Protein AF-E3MDS2-F1 (afdb_monomer_lite)

Radius of gyration: 46.21 Å; chains: 1; bounding box: 114×86×95 Å

Sequence (190 aa):
MSEVGKKVSEEELEKQYADYRAQFEQWKESNKGSVGTDAYNQYVHQFEQWEREVEARKAQQMKHRKVIDKEAEAAAVYAQSQQAYMSHHLKAMEQQEMQQRAAAAAAVAAVQQQQMMQNMMMRQTAEQAAPQTERDLFIRFMMGGYDGPPIWGNSKPTYDQRDPLFAKWGERAAPAYHKADTEQQIIIAK

Organism: Caenorhabditis remanei (NCBI:txid31234)

Foldseek 3Di:
DDPPPPPCDPVNLVVVVVVVVVVVVVVCVVCVVVPPPPVVVVVVVVVVVVVVVSVVVVVVVVVVVVVVVVVVVVVVVVVVVVVVVVVVVVVVVVVVVVVVVVVVVVVVVVVVVVVVVVVVVVVVVVVVVDDPDVVNVVVCVVPVDDPDDDPDDDPPQPDDPPDPQCVVPNPPGDDRDDDDDDDPDDDDDD

Secondary structure (DSSP, 8-state):
---------HHHHHHHHHHHHHHHHHHHHHTGGGTTSHHHHHHHHHHHHHHHHHHHHHHHHHHHHHHHHHHHHHHHHHHHHHHHHHHHHHHHHHHHHHHHHHHHHHHHHHHHHHHHHHHHHHHHHHHTTS---HHHHHHHHHTTT--PPPSSS-------TT-HHHHHHGGGT-----------------

pLDDT: mean 71.63, std 17.43, range [37.5, 96.81]

Structure (mmCIF, N/CA/C/O backbone):
data_AF-E3MDS2-F1
#
_entry.id   AF-E3MDS2-F1
#
loop_
_atom_site.group_PDB
_atom_site.id
_atom_site.type_symbol
_atom_site.label_atom_id
_atom_site.label_alt_id
_atom_site.label_comp_id
_atom_site.label_asym_id
_atom_site.label_entity_id
_atom_site.label_seq_id
_atom_site.pdbx_PDB_ins_code
_atom_site.Cartn_x
_atom_site.Cartn_y
_atom_site.Cartn_z
_atom_site.occupancy
_atom_site.B_iso_or_equiv
_atom_site.auth_seq_id
_atom_site.auth_comp_id
_atom_site.auth_asym_id
_atom_site.auth_atom_id
_atom_site.pdbx_PDB_model_num
ATOM 1 N N . MET A 1 1 ? -8.773 26.677 0.411 1.00 39.78 1 MET A N 1
ATOM 2 C CA . MET A 1 1 ? -8.316 26.154 1.718 1.00 39.78 1 MET A CA 1
ATOM 3 C C . MET A 1 1 ? -9.531 25.641 2.476 1.00 39.78 1 MET A C 1
ATOM 5 O O . MET A 1 1 ? -10.608 26.118 2.167 1.00 39.78 1 MET A O 1
ATOM 9 N N . SER A 1 2 ? -9.313 24.723 3.425 1.00 40.31 2 SER A N 1
ATOM 10 C CA . SER A 1 2 ? -10.251 24.186 4.432 1.00 40.31 2 SER A CA 1
ATOM 11 C C . SER A 1 2 ? -11.196 23.039 4.042 1.00 40.31 2 SER A C 1
ATOM 13 O O . SER A 1 2 ? -12.405 23.199 4.074 1.00 40.31 2 SER A O 1
ATOM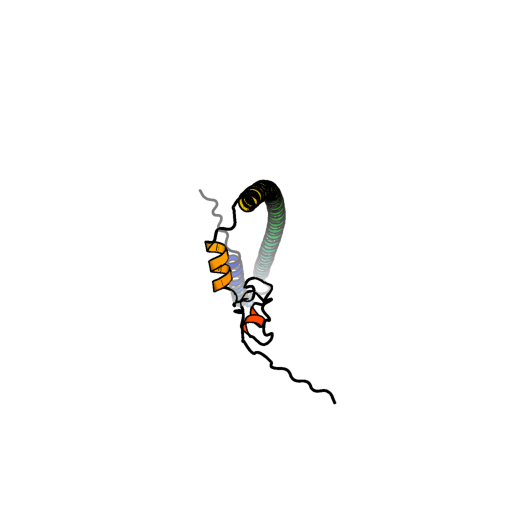 15 N N . GLU A 1 3 ? -10.624 21.845 3.863 1.00 38.09 3 GLU A N 1
ATOM 16 C CA . GLU A 1 3 ? -11.206 20.599 4.398 1.00 38.09 3 GLU A CA 1
ATOM 17 C C . GLU A 1 3 ? -10.108 19.788 5.102 1.00 38.09 3 GLU A C 1
ATOM 19 O O . GLU A 1 3 ? -9.802 18.644 4.785 1.00 38.09 3 GLU A O 1
ATOM 24 N N . VAL A 1 4 ? -9.480 20.412 6.103 1.00 43.44 4 VAL A N 1
ATOM 25 C CA . VAL A 1 4 ? -8.819 19.663 7.178 1.00 43.44 4 VAL A CA 1
ATOM 26 C C . VAL A 1 4 ? -9.917 19.326 8.181 1.00 43.44 4 VAL A C 1
ATOM 28 O O . VAL A 1 4 ? -10.002 19.891 9.269 1.00 43.44 4 VAL A O 1
ATOM 31 N N . GLY A 1 5 ? -10.824 18.435 7.777 1.00 40.62 5 GLY A N 1
ATOM 32 C CA . GLY A 1 5 ? -11.614 17.690 8.741 1.00 40.62 5 GLY A CA 1
ATOM 33 C C . GLY A 1 5 ? -10.602 16.944 9.594 1.00 40.62 5 GLY A C 1
ATOM 34 O O . GLY A 1 5 ? -9.911 16.067 9.077 1.00 40.62 5 GLY A O 1
ATOM 35 N N . LYS A 1 6 ? -10.433 17.372 10.851 1.00 45.97 6 LYS A N 1
ATOM 36 C CA . LYS A 1 6 ? -9.626 16.688 11.863 1.00 45.97 6 LYS A CA 1
ATOM 37 C C . LYS A 1 6 ? -9.932 15.195 11.767 1.00 45.97 6 LYS A C 1
ATOM 39 O O . LYS A 1 6 ? -10.957 14.737 12.268 1.00 45.97 6 LYS A O 1
ATOM 44 N N . LYS A 1 7 ? -9.053 14.437 11.110 1.00 51.41 7 LYS A N 1
ATOM 45 C CA . LYS A 1 7 ? -8.959 12.999 11.307 1.00 51.41 7 LYS A CA 1
ATOM 46 C C . LYS A 1 7 ? -8.444 12.870 12.730 1.00 51.41 7 LYS A C 1
ATOM 48 O O . LYS A 1 7 ? -7.238 12.861 12.932 1.00 51.41 7 LYS A O 1
ATOM 53 N N . VAL A 1 8 ? -9.363 12.905 13.699 1.00 50.69 8 VAL A N 1
ATOM 54 C CA . VAL A 1 8 ? -9.107 12.378 15.039 1.00 50.69 8 VAL A CA 1
ATOM 55 C C . VAL A 1 8 ? -8.528 11.004 14.770 1.00 50.69 8 VAL A C 1
ATOM 57 O O . VAL A 1 8 ? -9.184 10.167 14.139 1.00 50.69 8 VAL A O 1
ATOM 60 N N . SER A 1 9 ? -7.244 10.863 15.063 1.00 55.28 9 SER A N 1
ATOM 61 C CA . SER A 1 9 ? -6.516 9.640 14.773 1.00 55.28 9 SER A CA 1
ATOM 62 C C . SER A 1 9 ? -7.219 8.485 15.490 1.00 55.28 9 SER A C 1
ATOM 64 O O . SER A 1 9 ? -7.854 8.686 16.525 1.00 55.28 9 SER A O 1
ATOM 66 N N . GLU A 1 10 ? -7.181 7.280 14.918 1.00 56.72 10 GLU A N 1
ATOM 67 C CA . GLU A 1 10 ? -7.824 6.087 15.499 1.00 56.72 10 GLU A CA 1
ATOM 68 C C . GLU A 1 10 ? -7.465 5.922 16.992 1.00 56.72 10 GLU A C 1
ATOM 70 O O . GLU A 1 10 ? -8.318 5.600 17.815 1.00 56.72 10 GLU A O 1
ATOM 75 N N . GLU A 1 11 ? -6.236 6.302 17.339 1.00 57.81 11 GLU A N 1
ATOM 76 C CA . GLU A 1 11 ? -5.667 6.324 18.686 1.00 57.81 11 GLU A CA 1
ATOM 77 C C . GLU A 1 11 ? -6.287 7.390 19.620 1.00 57.81 11 GLU A C 1
ATOM 79 O O . GLU A 1 11 ? -6.490 7.145 20.809 1.00 57.81 11 GLU A O 1
ATOM 84 N N . GLU A 1 12 ? -6.646 8.570 19.106 1.00 66.50 12 GLU A N 1
ATOM 85 C CA . GLU A 1 12 ? -7.368 9.599 19.870 1.00 66.50 12 GLU A CA 1
ATOM 86 C C . GLU A 1 12 ? -8.839 9.223 20.084 1.00 66.50 12 GLU A C 1
ATOM 88 O O . GLU A 1 12 ? -9.397 9.525 21.136 1.00 66.50 12 GLU A O 1
ATOM 93 N N . LEU A 1 13 ? -9.464 8.535 19.123 1.00 64.69 13 LEU A N 1
ATOM 94 C CA . LEU A 1 13 ? -10.833 8.020 19.253 1.00 64.69 13 LEU A CA 1
ATOM 95 C C . LEU A 1 13 ? -10.927 6.921 20.317 1.00 64.69 13 LEU A C 1
ATOM 97 O O . LEU A 1 13 ? -11.878 6.903 21.095 1.00 64.69 13 LEU A O 1
ATOM 101 N N . GLU A 1 14 ? -9.931 6.037 20.383 1.00 69.31 14 GLU A N 1
ATOM 102 C CA . GLU A 1 14 ? -9.835 5.014 21.427 1.00 69.31 14 GLU A CA 1
ATOM 103 C C . GLU A 1 14 ? -9.547 5.609 22.806 1.00 69.31 14 GLU A C 1
ATOM 105 O O . GLU A 1 14 ? -10.176 5.202 23.783 1.00 69.31 14 GLU A O 1
ATOM 110 N N . LYS A 1 15 ? -8.662 6.612 22.900 1.00 77.50 15 LYS A N 1
ATOM 111 C CA . LYS A 1 15 ? -8.448 7.347 24.156 1.00 77.50 15 LYS A CA 1
ATOM 112 C C . LYS A 1 15 ? -9.710 8.062 24.618 1.00 77.50 15 LYS A C 1
ATOM 114 O O . LYS A 1 15 ? -10.078 7.934 25.779 1.00 77.50 15 LYS A O 1
ATOM 119 N N . GLN A 1 16 ? -10.420 8.727 23.708 1.00 72.44 16 GLN A N 1
ATOM 120 C CA . GLN A 1 16 ? -11.707 9.337 24.033 1.00 72.44 16 GLN A CA 1
ATOM 121 C C . GLN A 1 16 ? -12.716 8.296 24.515 1.00 72.44 16 GLN A C 1
ATOM 123 O O . GLN A 1 16 ? -13.422 8.545 25.485 1.00 72.44 16 GLN A O 1
ATOM 128 N N . TYR A 1 17 ? -12.757 7.111 23.905 1.00 74.75 17 TYR A N 1
ATOM 129 C CA . TYR A 1 17 ? -13.631 6.034 24.362 1.00 74.75 17 TYR A CA 1
ATOM 130 C C . TYR A 1 17 ? -13.279 5.548 25.775 1.00 74.75 17 TYR A C 1
ATOM 132 O O . TYR A 1 17 ? -14.168 5.353 26.602 1.00 74.75 17 TYR A O 1
ATOM 140 N N . ALA A 1 18 ? -11.988 5.393 26.077 1.00 79.44 18 ALA A N 1
ATOM 141 C CA . ALA A 1 18 ? -11.516 5.016 27.407 1.00 79.44 18 ALA A CA 1
ATOM 142 C C . ALA A 1 18 ? -11.858 6.083 28.461 1.00 79.44 18 ALA A C 1
ATOM 144 O O . ALA A 1 18 ? -12.375 5.746 29.528 1.00 79.44 18 ALA A O 1
ATOM 145 N N . ASP A 1 19 ? -11.651 7.360 28.135 1.00 82.81 19 ASP A N 1
ATOM 146 C CA . ASP A 1 19 ? -11.958 8.485 29.019 1.00 82.81 19 ASP A CA 1
ATOM 147 C C . ASP A 1 19 ? -13.469 8.628 29.259 1.00 82.81 19 ASP A C 1
ATOM 149 O O . ASP A 1 19 ? -13.896 8.841 30.395 1.00 82.81 19 ASP A O 1
ATOM 153 N N . TYR A 1 20 ? -14.298 8.465 28.221 1.00 78.56 20 TYR A N 1
ATOM 154 C CA . TYR A 1 20 ? -15.759 8.498 28.350 1.00 78.56 20 TYR A CA 1
ATOM 155 C C . TYR A 1 20 ? -16.297 7.306 29.144 1.00 78.56 20 TYR A C 1
ATOM 157 O O . TYR A 1 20 ? -17.207 7.470 29.957 1.00 78.56 20 TYR A O 1
ATOM 165 N N . ARG A 1 21 ? -15.712 6.116 28.977 1.00 81.69 21 ARG A N 1
ATOM 166 C CA . ARG A 1 21 ? -16.089 4.933 29.760 1.00 81.69 21 ARG A CA 1
ATOM 167 C C . ARG A 1 21 ? -15.709 5.087 31.236 1.00 81.69 21 ARG A C 1
ATOM 169 O O . ARG A 1 21 ? -16.509 4.746 32.103 1.00 81.69 21 ARG A O 1
ATOM 176 N N . ALA A 1 22 ? -14.538 5.651 31.535 1.00 84.44 22 ALA A N 1
ATOM 177 C CA . ALA A 1 22 ? -14.127 5.951 32.907 1.00 84.44 22 ALA A CA 1
ATOM 178 C C . ALA A 1 22 ? -15.051 6.988 33.573 1.00 84.44 22 ALA A C 1
ATOM 180 O O . ALA A 1 22 ? -15.466 6.807 34.719 1.00 84.44 22 ALA A O 1
ATOM 181 N N . GLN A 1 23 ? -15.437 8.034 32.834 1.00 78.38 23 GLN A N 1
ATOM 182 C CA . GLN A 1 23 ? -16.414 9.027 33.295 1.00 78.38 23 GLN A CA 1
ATOM 183 C C . GLN A 1 23 ? -17.795 8.407 33.547 1.00 78.38 23 GLN A C 1
ATOM 185 O O . GLN A 1 23 ? -18.450 8.746 34.532 1.00 78.38 23 GLN A O 1
ATOM 190 N N . PHE A 1 24 ? -18.227 7.467 32.702 1.00 80.88 24 PHE A N 1
ATOM 191 C CA . PHE A 1 24 ? -19.499 6.768 32.877 1.00 80.88 24 PHE A CA 1
ATOM 192 C C . PHE A 1 24 ? -19.504 5.855 34.111 1.00 80.88 24 PHE A C 1
ATOM 194 O O . PHE A 1 24 ? -20.475 5.851 34.865 1.00 80.88 24 PHE A O 1
ATOM 201 N N . GLU A 1 25 ? -18.413 5.134 34.380 1.00 82.56 25 GLU A N 1
ATOM 202 C CA . GLU A 1 25 ? -18.261 4.356 35.620 1.00 82.56 25 GLU A CA 1
ATOM 203 C C . GLU A 1 25 ? -18.325 5.251 36.866 1.00 82.56 25 GLU A C 1
ATOM 205 O O . GLU A 1 25 ? -19.050 4.953 37.817 1.00 82.56 25 GLU A O 1
ATOM 210 N N . GLN A 1 26 ? -17.644 6.399 36.840 1.00 82.56 26 GLN A N 1
ATOM 211 C CA . GLN A 1 26 ? -17.677 7.359 37.944 1.00 82.56 26 GLN A CA 1
ATOM 212 C C . GLN A 1 26 ? -19.074 7.975 38.138 1.00 82.56 26 GLN A C 1
ATOM 214 O O . GLN A 1 26 ? -19.524 8.170 39.273 1.00 82.56 26 GLN A O 1
ATOM 219 N N . TRP A 1 27 ? -19.796 8.234 37.044 1.00 85.38 27 TRP A N 1
ATOM 220 C CA . TRP A 1 27 ? -21.185 8.685 37.079 1.00 85.38 27 TRP A CA 1
ATOM 221 C C . TRP A 1 27 ? -22.120 7.607 37.639 1.00 85.38 27 TRP A C 1
ATOM 223 O O . TRP A 1 27 ? -22.959 7.928 38.480 1.00 85.38 27 TRP A O 1
ATOM 233 N N . LYS A 1 28 ? -21.957 6.333 37.259 1.00 81.50 28 LYS A N 1
ATOM 234 C CA . LYS A 1 28 ? -22.741 5.220 37.819 1.00 81.50 28 LYS A CA 1
ATOM 235 C C . LYS A 1 28 ? -22.527 5.066 39.319 1.00 81.50 28 LYS A C 1
ATOM 237 O O . LYS A 1 28 ? -23.505 4.885 40.035 1.00 81.50 28 LYS A O 1
ATOM 242 N N . GLU A 1 29 ? -21.286 5.152 39.794 1.00 82.50 29 GLU A N 1
ATOM 243 C CA . GLU A 1 29 ? -20.984 5.041 41.227 1.00 82.50 29 GLU A CA 1
ATOM 244 C C . GLU A 1 29 ? -21.561 6.235 42.008 1.00 82.50 29 GLU A C 1
ATOM 246 O O . GLU A 1 29 ? -22.118 6.059 43.090 1.00 82.50 29 GLU A O 1
ATOM 251 N N . SER A 1 30 ? -21.541 7.435 41.418 1.00 84.00 30 SER A N 1
ATOM 252 C CA . SER A 1 30 ? -22.158 8.635 42.006 1.00 84.00 30 SER A CA 1
ATOM 253 C C . SER A 1 30 ? -23.693 8.594 41.992 1.00 84.00 30 SER A C 1
ATOM 255 O O . SER A 1 30 ? -24.337 9.177 42.859 1.00 84.00 30 SER A O 1
ATOM 257 N N . ASN A 1 31 ? -24.290 7.882 41.031 1.00 79.44 31 ASN A N 1
ATOM 258 C CA . ASN A 1 31 ? -25.741 7.740 40.861 1.00 79.44 31 ASN A CA 1
ATOM 259 C C . ASN A 1 31 ? -26.262 6.359 41.281 1.00 79.44 31 ASN A C 1
ATOM 261 O O . ASN A 1 31 ? -27.383 5.981 40.942 1.00 79.44 31 ASN A O 1
ATOM 265 N N . LYS A 1 32 ? -25.476 5.609 42.058 1.00 79.69 32 LYS A N 1
ATOM 266 C CA . LYS A 1 32 ? -25.789 4.237 42.479 1.00 79.69 32 LYS A CA 1
ATOM 267 C C . LYS A 1 32 ? -27.070 4.145 43.314 1.00 79.69 32 LYS A C 1
ATOM 269 O O . LYS A 1 32 ? -27.753 3.128 43.282 1.00 79.69 32 LYS A O 1
ATOM 274 N N . GLY A 1 33 ? -27.423 5.226 44.016 1.00 76.75 33 GLY A N 1
ATOM 275 C CA . GLY A 1 33 ? -28.686 5.364 44.751 1.00 76.75 33 GLY A CA 1
ATOM 276 C C . GLY A 1 33 ? -29.910 5.686 43.881 1.00 76.75 33 GLY A C 1
ATOM 277 O O . GLY A 1 33 ? -31.032 5.557 44.355 1.00 76.75 33 GLY A O 1
ATOM 278 N N . SER A 1 34 ? -29.704 6.074 42.619 1.00 73.12 34 SER A N 1
ATOM 279 C CA . SER A 1 34 ? -30.759 6.379 41.637 1.00 73.12 34 SER A CA 1
ATOM 280 C C . SER A 1 34 ? -30.988 5.233 40.643 1.00 73.12 34 SER A C 1
ATOM 282 O O . SER A 1 34 ? -31.804 5.361 39.725 1.00 73.12 34 SER A O 1
ATOM 284 N N . VAL A 1 35 ? -30.279 4.113 40.816 1.00 74.69 35 VAL A N 1
ATOM 285 C CA . VAL A 1 35 ? -30.440 2.894 40.015 1.00 74.69 35 VAL A CA 1
ATOM 286 C C . VAL A 1 35 ? -31.893 2.426 40.098 1.00 74.69 35 VAL A C 1
ATOM 288 O O . VAL A 1 35 ? -32.430 2.221 41.184 1.00 74.69 35 VAL A O 1
ATOM 291 N N . GLY A 1 36 ? -32.532 2.271 38.937 1.00 71.94 36 GLY A N 1
ATOM 292 C CA . GLY A 1 36 ? -33.941 1.882 38.828 1.00 71.94 36 GLY A CA 1
ATOM 293 C C . GLY A 1 36 ? -34.917 3.041 38.615 1.00 71.94 36 GLY A C 1
ATOM 294 O O . GLY A 1 36 ? -36.087 2.786 38.348 1.00 71.94 36 GLY A O 1
ATOM 295 N N . THR A 1 37 ? -34.464 4.298 38.665 1.00 82.81 37 THR A N 1
ATOM 296 C CA . THR A 1 37 ? -35.272 5.432 38.185 1.00 82.81 37 THR A CA 1
ATOM 297 C C . THR A 1 37 ? -35.255 5.518 36.657 1.00 82.81 37 THR A C 1
ATOM 299 O O . THR A 1 37 ? -34.245 5.218 36.017 1.00 82.81 37 THR A O 1
ATOM 302 N N . ASP A 1 38 ? -36.356 5.975 36.055 1.00 81.31 38 ASP A N 1
ATOM 303 C CA . ASP A 1 38 ? -36.470 6.094 34.593 1.00 81.31 38 ASP A CA 1
ATOM 304 C C . ASP A 1 38 ? -35.391 6.996 33.978 1.00 81.31 38 ASP A C 1
ATOM 306 O O . ASP A 1 38 ? -34.864 6.690 32.911 1.00 81.31 38 ASP A O 1
ATOM 310 N N . ALA A 1 39 ? -35.001 8.071 34.670 1.00 81.25 39 ALA A N 1
ATOM 311 C CA . ALA A 1 39 ? -33.941 8.971 34.216 1.00 81.25 39 ALA A CA 1
ATOM 312 C C . ALA A 1 39 ? -32.566 8.279 34.161 1.00 81.25 39 ALA A C 1
ATOM 314 O O . ALA A 1 39 ? -31.807 8.482 33.212 1.00 81.25 39 ALA A O 1
ATOM 315 N N . TYR A 1 40 ? -32.260 7.425 35.145 1.00 82.38 40 TYR A N 1
ATOM 316 C CA . TYR A 1 40 ? -31.036 6.623 35.151 1.00 82.38 40 TYR A CA 1
ATOM 317 C C . TYR A 1 40 ? -31.042 5.613 34.000 1.00 82.38 40 TYR A C 1
ATOM 319 O O . TYR A 1 40 ? -30.088 5.551 33.225 1.00 82.38 40 TYR A O 1
ATOM 327 N N . ASN A 1 41 ? -32.146 4.880 33.839 1.00 85.69 41 ASN A N 1
ATOM 328 C CA . ASN A 1 41 ? -32.286 3.873 32.789 1.00 85.69 41 ASN A CA 1
ATOM 329 C C . ASN A 1 41 ? -32.168 4.490 31.389 1.00 85.69 41 ASN A C 1
ATOM 331 O O . ASN A 1 41 ? -31.495 3.920 30.537 1.00 85.69 41 ASN A O 1
ATOM 335 N N . GLN A 1 42 ? -32.752 5.671 31.154 1.00 87.06 42 GLN A N 1
ATOM 336 C CA . GLN A 1 42 ? -32.628 6.382 29.877 1.00 87.06 42 GLN A CA 1
ATOM 337 C C . GLN A 1 42 ? -31.183 6.778 29.562 1.00 87.06 42 GLN A C 1
ATOM 339 O O . GLN A 1 42 ? -30.744 6.602 28.427 1.00 87.06 42 GLN A O 1
ATOM 344 N N . TYR A 1 43 ? -30.433 7.282 30.544 1.00 82.62 43 TYR A N 1
ATOM 345 C CA . TYR A 1 43 ? -29.048 7.707 30.326 1.00 82.62 43 TYR A CA 1
ATOM 346 C C . TYR A 1 43 ? -28.116 6.517 30.061 1.00 82.62 43 TYR A C 1
ATOM 348 O O . TYR A 1 43 ? -27.274 6.573 29.166 1.00 82.62 43 TYR A O 1
ATOM 356 N N . VAL A 1 44 ? -28.322 5.401 30.771 1.00 85.75 44 VAL A N 1
ATOM 357 C CA . VAL A 1 44 ? -27.632 4.131 30.489 1.00 85.75 44 VAL A CA 1
ATOM 358 C C . VAL A 1 44 ? -27.951 3.655 29.071 1.00 85.75 44 VAL A C 1
ATOM 360 O O . VAL A 1 44 ? -27.039 3.333 28.315 1.00 85.75 44 VAL A O 1
ATOM 363 N N . HIS A 1 45 ? -29.222 3.695 28.667 1.00 86.81 45 HIS A N 1
ATOM 364 C CA . HIS A 1 45 ? -29.633 3.275 27.328 1.00 86.81 45 HIS A CA 1
ATOM 365 C C . HIS A 1 45 ? -29.019 4.136 26.215 1.00 86.81 45 HIS A C 1
ATOM 367 O O . HIS A 1 45 ? -28.635 3.609 25.170 1.00 86.81 45 HIS A O 1
ATOM 373 N N . GLN A 1 46 ? -28.923 5.452 26.427 1.00 83.25 46 GLN A N 1
ATOM 374 C CA . GLN A 1 46 ? -28.262 6.375 25.500 1.00 83.25 46 GLN A CA 1
ATOM 375 C C . GLN A 1 46 ? -26.764 6.080 25.391 1.00 83.25 46 GLN A C 1
ATOM 377 O O . GLN A 1 46 ? -26.215 6.095 24.290 1.00 83.25 46 GLN A O 1
ATOM 382 N N . PHE A 1 47 ? -26.111 5.760 26.510 1.00 83.12 47 PHE A N 1
ATOM 383 C CA . PHE A 1 47 ? -24.698 5.395 26.517 1.00 83.12 47 PHE A CA 1
ATOM 384 C C . PHE A 1 47 ? -24.444 4.073 25.779 1.00 83.12 47 PHE A C 1
ATOM 386 O O . PHE A 1 47 ? -23.551 4.001 24.940 1.00 83.12 47 PHE A O 1
ATOM 393 N N . GLU A 1 48 ? -25.271 3.051 26.005 1.00 85.25 48 GLU A N 1
ATOM 394 C CA . GLU A 1 48 ? -25.185 1.773 25.283 1.00 85.25 48 GLU A CA 1
ATOM 395 C C . GLU A 1 48 ? -25.417 1.932 23.773 1.00 85.25 48 GLU A C 1
ATOM 397 O O . GLU A 1 48 ? -24.755 1.282 22.959 1.00 85.25 48 GLU A O 1
ATOM 402 N N . GLN A 1 49 ? -26.357 2.798 23.377 1.00 86.19 49 GLN A N 1
ATOM 403 C CA . GLN A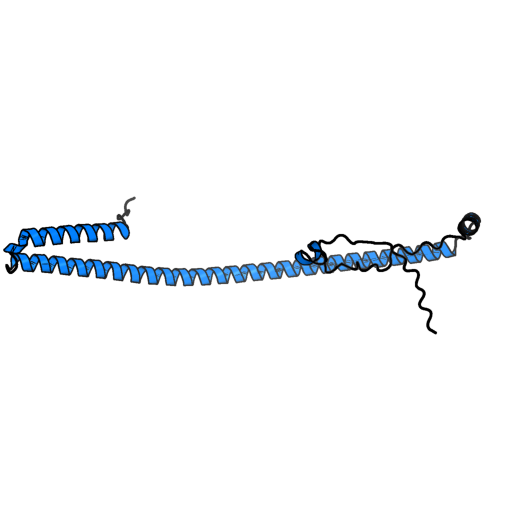 1 49 ? -26.574 3.125 21.967 1.00 86.19 49 GLN A CA 1
ATOM 404 C C . GLN A 1 49 ? -25.343 3.800 21.361 1.00 86.19 49 GLN A C 1
ATOM 406 O O . GLN A 1 49 ? -24.907 3.406 20.280 1.00 86.19 49 GLN A O 1
ATOM 411 N N . TRP A 1 50 ? -24.741 4.748 22.079 1.00 86.31 50 TRP A N 1
ATOM 412 C CA . TRP A 1 50 ? -23.512 5.403 21.652 1.00 86.31 50 TRP A CA 1
ATOM 413 C C . TRP A 1 50 ? -22.329 4.424 21.539 1.00 86.31 50 TRP A C 1
ATOM 415 O O . TRP A 1 50 ? -21.625 4.450 20.529 1.00 86.31 50 TRP A O 1
ATOM 425 N N . GLU A 1 51 ? -22.138 3.504 22.497 1.00 84.75 51 GLU A N 1
ATOM 426 C CA . GLU A 1 51 ? -21.104 2.455 22.410 1.00 84.75 51 GLU A CA 1
ATOM 427 C C . GLU A 1 51 ? -21.282 1.612 21.135 1.00 84.75 51 GLU A C 1
ATOM 429 O O . GLU A 1 51 ? -20.332 1.390 20.376 1.00 84.75 51 GLU A O 1
ATOM 434 N N . ARG A 1 52 ? -22.525 1.209 20.846 1.00 85.62 52 ARG A N 1
ATOM 435 C CA . ARG A 1 52 ? -22.860 0.422 19.655 1.00 85.62 52 ARG A CA 1
ATOM 436 C C . ARG A 1 52 ? -22.620 1.199 18.357 1.00 85.62 52 ARG A C 1
ATOM 438 O O . ARG A 1 52 ? -22.154 0.619 17.376 1.00 85.62 52 ARG A O 1
ATOM 445 N N . GLU A 1 53 ? -22.912 2.497 18.331 1.00 83.75 53 GLU A N 1
ATOM 446 C CA . GLU A 1 53 ? -22.635 3.365 17.180 1.00 83.75 53 GLU A CA 1
ATOM 447 C C . GLU A 1 53 ? -21.133 3.548 16.933 1.00 83.75 53 GLU A C 1
ATOM 449 O O . GLU A 1 53 ? -20.687 3.485 15.784 1.00 83.75 53 GLU A O 1
ATOM 454 N N . VAL A 1 54 ? -20.334 3.727 17.988 1.00 79.88 54 VAL A N 1
ATOM 455 C CA . VAL A 1 54 ? -18.872 3.833 17.874 1.00 79.88 54 VAL A CA 1
ATOM 456 C C . VAL A 1 54 ? -18.278 2.536 17.329 1.00 79.88 54 VAL A C 1
ATOM 458 O O . VAL A 1 54 ? -17.469 2.571 16.394 1.00 79.88 54 VAL A O 1
ATOM 461 N N . GLU A 1 55 ? -18.711 1.388 17.850 1.00 81.31 55 GLU A N 1
ATOM 462 C CA . GLU A 1 55 ? -18.263 0.081 17.372 1.00 81.31 55 GLU A CA 1
ATOM 463 C C . GLU A 1 55 ? -18.670 -0.156 15.909 1.00 81.31 55 GLU A C 1
ATOM 465 O O . GLU A 1 55 ? -17.841 -0.560 15.084 1.00 81.31 55 GLU A O 1
ATOM 470 N N . ALA A 1 56 ? -19.908 0.187 15.540 1.00 84.50 56 ALA A N 1
ATOM 471 C CA . ALA A 1 56 ? -20.374 0.118 14.158 1.00 84.50 56 ALA A CA 1
ATOM 472 C C . ALA A 1 56 ? -19.542 1.015 13.228 1.00 84.50 56 ALA A C 1
ATOM 474 O O . ALA A 1 56 ? -19.170 0.590 12.129 1.00 84.50 56 ALA A O 1
ATOM 475 N N . ARG A 1 57 ? -19.188 2.228 13.670 1.00 81.81 57 ARG A N 1
ATOM 476 C CA . ARG A 1 57 ? -18.357 3.162 12.900 1.00 81.81 57 ARG A CA 1
ATOM 477 C C . ARG A 1 57 ? -16.939 2.631 12.703 1.00 81.81 57 ARG A C 1
ATOM 479 O O . ARG A 1 57 ? -16.408 2.713 11.593 1.00 81.81 57 ARG A O 1
ATOM 486 N N . LYS A 1 58 ? -16.341 2.030 13.735 1.00 78.94 58 LYS A N 1
ATOM 487 C CA . LYS A 1 58 ? -15.023 1.379 13.643 1.00 78.94 58 LYS A CA 1
ATOM 488 C C . LYS A 1 58 ? -15.060 0.179 12.694 1.00 78.94 58 LYS A C 1
ATOM 490 O O . LYS A 1 58 ? -14.197 0.041 11.825 1.00 78.94 58 LYS A O 1
ATOM 495 N N . ALA A 1 59 ? -16.102 -0.647 12.783 1.00 81.69 59 ALA A N 1
ATOM 496 C CA . ALA A 1 59 ? -16.301 -1.779 11.884 1.00 81.69 59 ALA A CA 1
ATOM 497 C C . ALA A 1 59 ? -16.487 -1.338 10.420 1.00 81.69 59 ALA A C 1
ATOM 499 O O . ALA A 1 59 ? -15.936 -1.964 9.510 1.00 81.69 59 ALA A O 1
ATOM 500 N N . GLN A 1 60 ? -17.226 -0.252 10.172 1.00 77.69 60 GLN A N 1
ATOM 501 C CA . GLN A 1 60 ? -17.377 0.333 8.837 1.00 77.69 60 GLN A CA 1
ATOM 502 C C . GLN A 1 60 ? -16.054 0.884 8.296 1.00 77.69 60 GLN A C 1
ATOM 504 O O . GLN A 1 60 ? -15.716 0.599 7.146 1.00 77.69 60 GLN A O 1
ATOM 509 N N . GLN A 1 61 ? -15.267 1.595 9.110 1.00 77.38 61 GLN A N 1
ATOM 510 C CA . GLN A 1 61 ? -13.944 2.072 8.699 1.00 77.38 61 GLN A CA 1
ATOM 511 C C . GLN A 1 61 ? -12.995 0.924 8.351 1.00 77.38 61 GLN A C 1
ATOM 513 O O . GLN A 1 61 ? -12.351 0.969 7.304 1.00 77.38 61 GLN A O 1
ATOM 518 N N . MET A 1 62 ? -12.952 -0.140 9.161 1.00 76.00 62 MET A N 1
ATOM 519 C CA . MET A 1 62 ? -12.144 -1.318 8.835 1.00 76.00 62 MET A CA 1
ATOM 520 C C . MET A 1 62 ? -12.581 -1.972 7.523 1.00 76.00 62 MET A C 1
ATOM 522 O O . MET A 1 62 ? -11.735 -2.375 6.727 1.00 76.00 62 MET A O 1
ATOM 526 N N . LYS A 1 63 ? -13.892 -2.087 7.275 1.00 81.50 63 LYS A N 1
ATOM 527 C CA . LYS A 1 63 ? -14.408 -2.615 6.004 1.00 81.50 63 LYS A CA 1
ATOM 528 C C . LYS A 1 63 ? -13.991 -1.733 4.829 1.00 81.50 63 LYS A C 1
ATOM 530 O O . LYS A 1 63 ? -13.524 -2.264 3.829 1.00 81.50 63 LYS A O 1
ATOM 535 N N . HIS A 1 64 ? -14.115 -0.415 4.961 1.00 76.75 64 HIS A N 1
ATOM 536 C CA . HIS A 1 64 ? -13.733 0.524 3.910 1.00 76.75 64 HIS A CA 1
ATOM 537 C C . HIS A 1 64 ? -12.231 0.459 3.609 1.00 76.75 64 HIS A C 1
ATOM 539 O O . HIS A 1 64 ? -11.839 0.322 2.455 1.00 76.75 64 HIS A O 1
ATOM 545 N N . ARG A 1 65 ? -11.391 0.429 4.649 1.00 74.88 65 ARG A N 1
ATOM 546 C CA . ARG A 1 65 ? -9.941 0.265 4.509 1.00 74.88 65 ARG A CA 1
ATOM 547 C C . ARG A 1 65 ? -9.570 -1.041 3.804 1.00 74.88 65 ARG A C 1
ATOM 549 O O . ARG A 1 65 ? -8.777 -1.018 2.876 1.00 74.88 65 ARG A O 1
ATOM 556 N N . LYS A 1 66 ? -10.219 -2.158 4.153 1.00 79.88 66 LYS A N 1
ATOM 557 C CA . LYS A 1 66 ? -10.015 -3.450 3.472 1.00 79.88 66 LYS A CA 1
ATOM 558 C C . LYS A 1 66 ? -10.356 -3.412 1.981 1.00 79.88 66 LYS A C 1
ATOM 560 O O . LYS A 1 66 ? -9.742 -4.142 1.212 1.00 79.88 66 LYS A O 1
ATOM 565 N N . VAL A 1 67 ? -11.356 -2.628 1.575 1.00 81.81 67 VAL A N 1
ATOM 566 C CA . VAL A 1 67 ? -11.695 -2.464 0.152 1.00 81.81 67 VAL A CA 1
ATOM 567 C C . VAL A 1 67 ? -10.602 -1.673 -0.562 1.00 81.81 67 VAL A C 1
ATOM 569 O O . VAL A 1 67 ? -10.131 -2.118 -1.603 1.00 81.81 67 VAL A O 1
ATOM 572 N N . ILE A 1 68 ? -10.146 -0.571 0.040 1.00 78.31 68 ILE A N 1
ATOM 573 C CA . ILE A 1 68 ? -9.064 0.257 -0.508 1.00 78.31 68 ILE A CA 1
ATOM 574 C C . ILE A 1 68 ? -7.771 -0.553 -0.642 1.00 78.31 68 ILE A C 1
ATOM 576 O O . ILE A 1 68 ? -7.141 -0.513 -1.693 1.00 78.31 68 ILE A O 1
ATOM 580 N N . ASP A 1 69 ? -7.397 -1.324 0.380 1.00 68.94 69 ASP A N 1
ATOM 581 C CA . ASP A 1 69 ? -6.174 -2.133 0.356 1.00 68.94 69 ASP A CA 1
ATOM 582 C C . ASP A 1 69 ? -6.227 -3.194 -0.759 1.00 68.94 69 ASP A C 1
ATOM 584 O O . ASP A 1 69 ? -5.252 -3.376 -1.484 1.00 68.94 69 ASP A O 1
ATOM 588 N N . LYS A 1 70 ? -7.385 -3.841 -0.965 1.00 81.88 70 LYS A N 1
ATOM 589 C CA . LYS A 1 70 ? -7.580 -4.802 -2.067 1.00 81.88 70 LYS A CA 1
ATOM 590 C C . LYS A 1 70 ? -7.485 -4.152 -3.447 1.00 81.88 70 LYS A C 1
ATOM 592 O O . LYS A 1 70 ? -6.933 -4.750 -4.367 1.00 81.88 70 LYS A O 1
ATOM 597 N N . GLU A 1 71 ? -8.040 -2.956 -3.610 1.00 78.25 71 GLU A N 1
ATOM 598 C CA . GLU A 1 71 ? -7.983 -2.222 -4.877 1.00 78.25 71 GLU A CA 1
ATOM 599 C C . GLU A 1 71 ? -6.567 -1.699 -5.161 1.00 78.25 71 GLU A C 1
ATOM 601 O O . GLU A 1 71 ? -6.077 -1.804 -6.286 1.00 78.25 71 GLU A O 1
ATOM 606 N N . ALA A 1 72 ? -5.864 -1.230 -4.127 1.00 81.62 72 ALA A N 1
ATOM 607 C CA . ALA A 1 72 ? -4.466 -0.825 -4.210 1.00 81.62 72 ALA A CA 1
ATOM 608 C C . ALA A 1 72 ? -3.545 -2.004 -4.560 1.00 81.62 72 ALA A C 1
ATOM 610 O O . ALA A 1 72 ? -2.642 -1.851 -5.382 1.00 81.62 72 ALA A O 1
ATOM 611 N N . GLU A 1 73 ? -3.789 -3.188 -3.993 1.00 79.19 73 GLU A N 1
ATOM 612 C CA . GLU A 1 73 ? -3.052 -4.408 -4.332 1.00 79.19 73 GLU A CA 1
ATOM 613 C C . GLU A 1 73 ? -3.287 -4.813 -5.794 1.00 79.19 73 GLU A C 1
ATOM 615 O O . GLU A 1 73 ? -2.329 -5.063 -6.528 1.00 79.19 73 GLU A O 1
ATOM 620 N N . ALA A 1 74 ? -4.537 -4.786 -6.267 1.00 86.75 74 ALA A N 1
ATOM 621 C CA . ALA A 1 74 ? -4.853 -5.064 -7.668 1.00 86.75 74 ALA A CA 1
ATOM 622 C C . ALA A 1 74 ? -4.175 -4.065 -8.628 1.00 86.75 74 ALA A C 1
ATOM 624 O O . ALA A 1 74 ? -3.608 -4.466 -9.649 1.00 86.75 74 ALA A O 1
ATOM 625 N N . ALA A 1 75 ? -4.168 -2.774 -8.282 1.00 87.44 75 ALA A N 1
ATOM 626 C CA . ALA A 1 75 ? -3.472 -1.745 -9.050 1.00 87.44 75 ALA A CA 1
ATOM 627 C C . ALA A 1 75 ? -1.945 -1.946 -9.048 1.00 87.44 75 ALA A C 1
ATOM 629 O O . ALA A 1 75 ? -1.302 -1.778 -10.087 1.00 87.44 75 ALA A O 1
ATOM 630 N N . ALA A 1 76 ? -1.361 -2.356 -7.917 1.00 90.38 76 ALA A N 1
ATOM 631 C CA . ALA A 1 76 ? 0.067 -2.641 -7.803 1.00 90.38 76 ALA A CA 1
ATOM 632 C C . ALA A 1 76 ? 0.482 -3.855 -8.647 1.00 90.38 76 ALA A C 1
ATOM 634 O O . ALA A 1 76 ? 1.487 -3.788 -9.354 1.00 90.38 76 ALA A O 1
ATOM 635 N N . VAL A 1 77 ? -0.311 -4.931 -8.642 1.00 92.12 77 VAL A N 1
ATOM 636 C CA . VAL A 1 77 ? -0.075 -6.113 -9.490 1.00 92.12 77 VAL A CA 1
ATOM 637 C C . VAL A 1 77 ? -0.139 -5.740 -10.971 1.00 92.12 77 VAL A C 1
ATOM 639 O O . VAL A 1 77 ? 0.721 -6.145 -11.755 1.00 92.12 77 VAL A O 1
ATOM 642 N N . TYR A 1 78 ? -1.114 -4.919 -11.366 1.00 91.69 78 TYR A N 1
ATOM 643 C CA . TYR A 1 78 ? -1.230 -4.455 -12.747 1.00 91.69 78 TYR A CA 1
ATOM 644 C C . TYR A 1 78 ? -0.047 -3.567 -13.168 1.00 91.69 78 TYR A C 1
ATOM 646 O O . TYR A 1 78 ? 0.526 -3.762 -14.243 1.00 91.69 78 TYR A O 1
ATOM 654 N N . ALA A 1 79 ? 0.372 -2.633 -12.310 1.00 93.00 79 ALA A N 1
ATOM 655 C CA . ALA A 1 79 ? 1.545 -1.796 -12.553 1.00 93.00 79 ALA A CA 1
ATOM 656 C C . ALA A 1 79 ? 2.831 -2.633 -12.659 1.00 93.00 79 A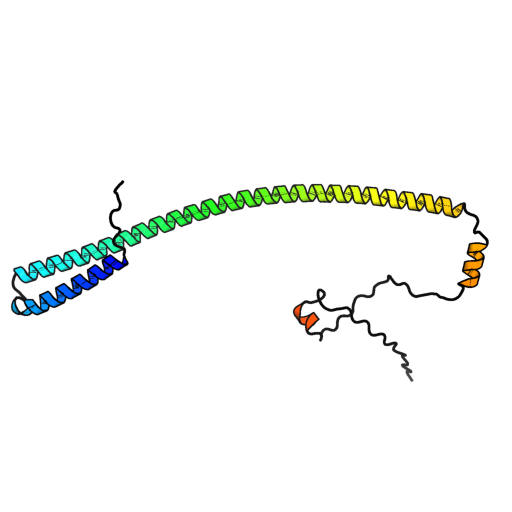LA A C 1
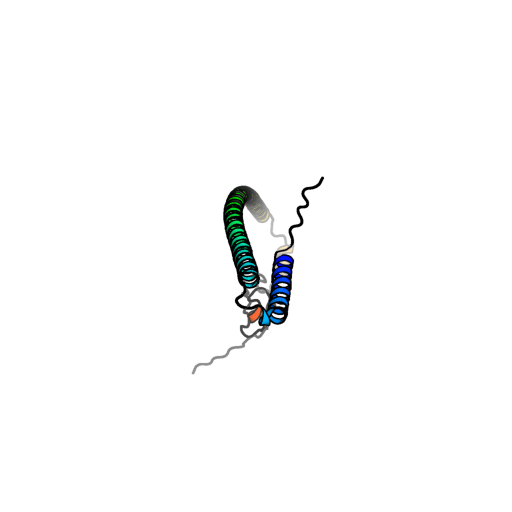ATOM 658 O O . ALA A 1 79 ? 3.629 -2.434 -13.578 1.00 93.00 79 ALA A O 1
ATOM 659 N N . GLN A 1 80 ? 3.005 -3.613 -11.769 1.00 94.12 80 GLN A N 1
ATOM 660 C CA . GLN A 1 80 ? 4.144 -4.526 -11.791 1.00 94.12 80 GLN A CA 1
ATOM 661 C C . GLN A 1 80 ? 4.159 -5.371 -13.069 1.00 94.12 80 GLN A C 1
ATOM 663 O O . GLN A 1 80 ? 5.213 -5.530 -13.681 1.00 94.12 80 GLN A O 1
ATOM 668 N N . SER A 1 81 ? 3.002 -5.870 -13.513 1.00 93.31 81 SER A N 1
ATOM 669 C CA . SER A 1 81 ? 2.884 -6.623 -14.765 1.00 93.31 81 SER A CA 1
ATOM 670 C C . SER A 1 81 ? 3.313 -5.786 -15.974 1.00 93.31 81 SER A C 1
ATOM 672 O O . SER A 1 81 ? 4.112 -6.246 -16.792 1.00 93.31 81 SER A O 1
ATOM 674 N N . GLN A 1 82 ? 2.873 -4.527 -16.054 1.00 93.94 82 GLN A N 1
ATOM 675 C CA . GLN A 1 82 ? 3.296 -3.621 -17.124 1.00 93.94 82 GLN A CA 1
ATOM 676 C C . GLN A 1 82 ? 4.803 -3.340 -17.093 1.00 93.94 82 GLN A C 1
ATOM 678 O O . GLN A 1 82 ? 5.467 -3.380 -18.129 1.00 93.94 82 GLN A O 1
ATOM 683 N N . GLN A 1 83 ? 5.368 -3.094 -15.910 1.00 93.81 83 GLN A N 1
ATOM 684 C CA . GLN A 1 83 ? 6.810 -2.888 -15.752 1.00 93.81 83 GLN A CA 1
ATOM 685 C C . GLN A 1 83 ? 7.618 -4.140 -16.119 1.00 93.81 83 GLN A C 1
ATOM 687 O O . GLN A 1 83 ? 8.651 -4.042 -16.788 1.00 93.81 83 GLN A O 1
ATOM 692 N N . ALA A 1 84 ? 7.143 -5.325 -15.735 1.00 94.75 84 ALA A N 1
ATOM 693 C CA . ALA A 1 84 ? 7.758 -6.596 -16.101 1.00 94.75 84 ALA A CA 1
ATOM 694 C C . ALA A 1 84 ? 7.746 -6.809 -17.622 1.00 94.75 84 ALA A C 1
ATOM 696 O O . ALA A 1 84 ? 8.766 -7.186 -18.194 1.00 94.75 84 ALA A O 1
ATOM 697 N N . TYR A 1 85 ? 6.637 -6.495 -18.295 1.00 95.56 85 TYR A N 1
ATOM 698 C CA . TYR A 1 85 ? 6.561 -6.567 -19.753 1.00 95.56 85 TYR A CA 1
ATOM 699 C C . TYR A 1 85 ? 7.559 -5.617 -20.433 1.00 95.56 85 TYR A C 1
ATOM 701 O O . TYR A 1 85 ? 8.326 -6.044 -21.297 1.00 95.56 85 TYR A O 1
ATOM 709 N N . MET A 1 86 ? 7.609 -4.348 -20.014 1.00 96.06 86 MET A N 1
ATOM 710 C CA . MET A 1 86 ? 8.530 -3.360 -20.593 1.00 96.06 86 MET A CA 1
ATOM 711 C C . MET A 1 86 ? 9.998 -3.726 -20.359 1.00 96.06 86 MET A C 1
ATOM 713 O O . MET A 1 86 ? 10.809 -3.639 -21.277 1.00 96.06 86 MET A O 1
ATOM 717 N N . SER A 1 87 ? 10.346 -4.167 -19.149 1.00 95.12 87 SER A N 1
ATOM 718 C CA . SER A 1 87 ? 11.714 -4.586 -18.819 1.00 95.12 87 SER A CA 1
ATOM 719 C C . SER A 1 87 ? 12.129 -5.850 -19.567 1.00 95.12 87 SER A C 1
ATOM 721 O O . SER A 1 87 ? 13.251 -5.919 -20.066 1.00 95.12 87 SER A O 1
ATOM 723 N N . HIS A 1 88 ? 11.227 -6.824 -19.714 1.00 95.81 88 HIS A N 1
ATOM 724 C CA . HIS A 1 88 ? 11.492 -8.009 -20.521 1.00 95.81 88 HIS A CA 1
ATOM 725 C C . HIS A 1 88 ? 11.691 -7.641 -21.994 1.00 95.81 88 HIS A C 1
ATOM 727 O O . HIS A 1 88 ? 12.626 -8.125 -22.630 1.00 95.81 88 HIS A O 1
ATOM 733 N N . HIS A 1 89 ? 10.850 -6.755 -22.531 1.00 96.69 89 HIS A N 1
ATOM 734 C CA . HIS A 1 89 ? 10.977 -6.279 -23.904 1.00 96.69 89 HIS A CA 1
ATOM 735 C C . HIS A 1 89 ? 12.303 -5.540 -24.136 1.00 96.69 89 HIS A C 1
ATOM 737 O O . HIS A 1 89 ? 13.015 -5.838 -25.094 1.00 96.69 89 HIS A O 1
ATOM 743 N N . LEU A 1 90 ? 12.677 -4.641 -23.224 1.00 96.56 90 LEU A N 1
ATOM 744 C CA . LEU A 1 90 ? 13.948 -3.922 -23.279 1.00 96.56 90 LEU A CA 1
ATOM 745 C C . LEU A 1 90 ? 15.142 -4.884 -23.228 1.00 96.56 90 LEU A C 1
ATOM 747 O O . LEU A 1 90 ? 16.058 -4.782 -24.040 1.00 96.56 90 LEU A O 1
ATOM 751 N N . LYS A 1 91 ? 15.106 -5.863 -22.320 1.00 96.31 91 LYS A N 1
ATOM 752 C CA . LYS A 1 91 ? 16.170 -6.860 -22.173 1.00 96.31 91 LYS A CA 1
ATOM 753 C C . LYS A 1 91 ? 16.314 -7.746 -23.409 1.00 96.31 91 LYS A C 1
ATOM 755 O O . LYS A 1 91 ? 17.430 -8.080 -23.795 1.00 96.31 91 LYS A O 1
ATOM 760 N N . ALA A 1 92 ? 15.203 -8.125 -24.037 1.00 96.81 92 ALA A N 1
ATOM 761 C CA . ALA A 1 92 ? 15.237 -8.886 -25.281 1.00 96.81 92 ALA A CA 1
ATOM 762 C C . ALA A 1 92 ? 15.907 -8.085 -26.414 1.00 96.81 92 ALA A C 1
ATOM 764 O O . ALA A 1 92 ? 16.704 -8.645 -27.165 1.00 96.81 92 ALA A O 1
ATOM 765 N N . MET A 1 93 ? 15.640 -6.776 -26.497 1.00 95.75 93 MET A N 1
ATOM 766 C CA . MET A 1 93 ? 16.291 -5.882 -27.462 1.00 95.75 93 MET A CA 1
ATOM 767 C C . MET A 1 93 ? 17.799 -5.758 -27.194 1.00 95.75 93 MET A C 1
ATOM 769 O O . MET A 1 93 ? 18.604 -5.926 -28.108 1.00 95.75 93 MET A O 1
ATOM 773 N N . GLU A 1 94 ? 18.190 -5.544 -25.937 1.00 95.56 94 GLU A N 1
ATOM 774 C CA . GLU A 1 94 ? 19.599 -5.474 -25.528 1.00 95.56 94 GLU A CA 1
ATOM 775 C C . GLU A 1 94 ? 20.341 -6.781 -25.843 1.00 95.56 94 GLU A C 1
ATOM 777 O O . GLU A 1 94 ? 21.464 -6.776 -26.350 1.00 95.56 94 GLU A O 1
ATOM 782 N N . GLN A 1 95 ? 19.698 -7.925 -25.603 1.00 94.62 95 GLN A N 1
ATOM 783 C CA . GLN A 1 95 ? 20.271 -9.226 -25.920 1.00 94.62 95 GLN A CA 1
ATOM 784 C C . GLN A 1 95 ? 20.468 -9.409 -27.430 1.00 94.62 95 GLN A C 1
ATOM 786 O O . GLN A 1 95 ? 21.484 -9.970 -27.848 1.00 94.62 95 GLN A O 1
ATOM 791 N N . GLN A 1 96 ? 19.535 -8.919 -28.249 1.00 94.00 96 GLN A N 1
ATOM 792 C CA . GLN A 1 96 ? 19.663 -8.948 -29.704 1.00 94.00 96 GLN A CA 1
ATOM 793 C C . GLN A 1 96 ? 20.835 -8.079 -30.181 1.00 94.00 96 GLN A C 1
ATOM 795 O O . GLN A 1 96 ? 21.627 -8.525 -31.013 1.00 94.00 96 GLN A O 1
ATOM 800 N N . GLU A 1 97 ? 20.987 -6.872 -29.637 1.00 94.38 97 GLU A N 1
ATOM 801 C CA . GLU A 1 97 ? 22.116 -5.991 -29.954 1.00 94.38 97 GLU A CA 1
ATOM 802 C C . GLU A 1 97 ? 23.449 -6.624 -29.535 1.00 94.38 97 GLU A C 1
ATOM 804 O O . GLU A 1 97 ? 24.407 -6.660 -30.310 1.00 94.38 97 GLU A O 1
ATOM 809 N N . MET A 1 98 ? 23.503 -7.201 -28.334 1.00 93.81 98 MET A N 1
ATOM 810 C CA . MET A 1 98 ? 24.690 -7.889 -27.841 1.00 93.81 98 MET A CA 1
ATOM 811 C C . MET A 1 98 ? 25.066 -9.078 -28.731 1.00 93.81 98 MET A C 1
ATOM 813 O O . MET A 1 98 ? 26.246 -9.258 -29.033 1.00 93.81 98 MET A O 1
ATOM 817 N N . GLN A 1 99 ? 24.088 -9.861 -29.199 1.00 93.19 99 GLN A N 1
ATOM 818 C CA . GLN A 1 99 ? 24.332 -10.952 -30.146 1.00 93.19 99 GLN A CA 1
ATOM 819 C C . GLN A 1 99 ? 24.882 -10.439 -31.478 1.00 93.19 99 GLN A C 1
ATOM 821 O O . GLN A 1 99 ? 25.845 -11.009 -31.990 1.00 93.19 99 GLN A O 1
ATOM 826 N N . GLN A 1 100 ? 24.339 -9.343 -32.017 1.00 93.19 100 GLN A N 1
ATOM 827 C CA . GLN A 1 100 ? 24.863 -8.730 -33.241 1.00 93.19 100 GLN A CA 1
ATOM 828 C C . GLN A 1 100 ? 26.292 -8.216 -33.050 1.00 93.19 100 GLN A C 1
ATOM 830 O O . GLN A 1 100 ? 27.156 -8.467 -33.890 1.00 93.19 100 GLN A O 1
ATOM 835 N N . ARG A 1 101 ? 26.581 -7.561 -31.920 1.00 92.88 101 ARG A N 1
ATOM 836 C CA . ARG A 1 101 ? 27.925 -7.072 -31.595 1.00 92.88 101 ARG A CA 1
ATOM 837 C C . ARG A 1 101 ? 28.922 -8.214 -31.403 1.00 92.88 101 ARG A C 1
ATOM 839 O O . ARG A 1 101 ? 30.050 -8.113 -31.878 1.00 92.88 101 ARG A O 1
ATOM 846 N N . ALA A 1 102 ? 28.518 -9.301 -30.750 1.00 93.00 102 ALA A N 1
ATOM 847 C CA . ALA A 1 102 ? 29.349 -10.489 -30.582 1.00 93.00 102 ALA A CA 1
ATOM 848 C C . ALA A 1 102 ? 29.612 -11.192 -31.922 1.00 93.00 102 ALA A C 1
ATOM 850 O O . ALA A 1 102 ? 30.752 -11.557 -32.200 1.00 93.00 102 ALA A O 1
ATOM 851 N N . ALA A 1 103 ? 28.597 -11.325 -32.781 1.00 93.44 103 ALA A N 1
ATOM 852 C CA . ALA A 1 103 ? 28.750 -11.892 -34.119 1.00 93.44 103 ALA A CA 1
ATOM 853 C C . ALA A 1 103 ? 29.666 -11.031 -35.004 1.00 93.44 103 ALA A C 1
ATOM 855 O O . ALA A 1 103 ? 30.551 -11.563 -35.673 1.00 93.44 103 ALA A O 1
ATOM 856 N N . ALA A 1 104 ? 29.520 -9.703 -34.957 1.00 93.06 104 ALA A N 1
ATOM 857 C CA . ALA A 1 104 ? 30.409 -8.779 -35.655 1.00 93.06 104 ALA A CA 1
ATOM 858 C C . ALA A 1 104 ? 31.852 -8.874 -35.132 1.00 93.06 104 ALA A C 1
ATOM 860 O O . ALA A 1 104 ? 32.789 -8.953 -35.924 1.00 93.06 104 ALA A O 1
ATOM 861 N N . ALA A 1 105 ? 32.047 -8.939 -33.811 1.00 92.88 105 ALA A N 1
ATOM 862 C CA . ALA A 1 105 ? 33.369 -9.122 -33.213 1.00 92.88 105 ALA A CA 1
ATOM 863 C C . ALA A 1 105 ? 34.001 -10.471 -33.603 1.00 92.88 105 ALA A C 1
ATOM 865 O O . ALA A 1 105 ? 35.186 -10.517 -33.924 1.00 92.88 105 ALA A O 1
ATOM 866 N N . ALA A 1 106 ? 33.217 -11.553 -33.639 1.00 92.56 106 ALA A N 1
ATOM 867 C CA . ALA A 1 106 ? 33.677 -12.862 -34.095 1.00 92.56 106 ALA A CA 1
ATOM 868 C C . ALA A 1 106 ? 34.058 -12.851 -35.585 1.00 92.56 106 ALA A C 1
ATOM 870 O O . ALA A 1 106 ? 35.078 -13.427 -35.955 1.00 92.56 106 ALA A O 1
ATOM 871 N N . ALA A 1 107 ? 33.298 -12.148 -36.431 1.00 91.62 107 ALA A N 1
ATOM 872 C CA . ALA A 1 107 ? 33.640 -11.967 -37.841 1.00 91.62 107 ALA A CA 1
ATOM 873 C C . ALA A 1 107 ? 34.957 -11.188 -38.011 1.00 91.62 107 ALA A C 1
ATOM 875 O O . ALA A 1 107 ? 35.818 -11.601 -38.786 1.00 91.62 107 ALA A O 1
ATOM 876 N N . VAL A 1 108 ? 35.161 -10.112 -37.241 1.00 91.81 108 VAL A N 1
ATOM 877 C CA . VAL A 1 108 ? 36.427 -9.357 -37.235 1.00 91.81 108 VAL A CA 1
ATOM 878 C C . VAL A 1 108 ? 37.590 -10.234 -36.760 1.00 91.81 108 VAL A C 1
ATOM 880 O O . VAL A 1 108 ? 38.645 -10.238 -37.392 1.00 91.81 108 VAL A O 1
ATOM 883 N N . ALA A 1 109 ? 37.399 -11.025 -35.702 1.00 90.69 109 ALA A N 1
ATOM 884 C CA . ALA A 1 109 ? 38.414 -11.955 -35.208 1.00 90.69 109 ALA A CA 1
ATOM 885 C C . ALA A 1 109 ? 38.752 -13.052 -36.235 1.00 90.69 109 ALA A C 1
ATOM 887 O O . ALA A 1 109 ? 39.920 -13.406 -36.390 1.00 90.69 109 ALA A O 1
ATOM 888 N N . ALA A 1 110 ? 37.762 -13.555 -36.979 1.00 91.00 110 ALA A N 1
ATOM 889 C CA . ALA A 1 110 ? 37.975 -14.527 -38.049 1.00 91.00 110 ALA A CA 1
ATOM 890 C C . ALA A 1 110 ? 38.787 -13.933 -39.213 1.00 91.00 110 ALA A C 1
ATOM 892 O O . ALA A 1 110 ? 39.730 -14.566 -39.690 1.00 91.00 110 ALA A O 1
ATOM 893 N N . VAL A 1 111 ? 38.486 -12.695 -39.625 1.00 91.25 111 VAL A N 1
ATOM 894 C CA . VAL A 1 111 ? 39.286 -11.969 -40.629 1.00 91.25 111 VAL A CA 1
ATOM 895 C C . VAL A 1 111 ? 40.714 -11.746 -40.126 1.00 91.25 111 VAL A C 1
ATOM 897 O O . VAL A 1 111 ? 41.673 -11.953 -40.870 1.00 91.25 111 VAL A O 1
ATOM 900 N N . GLN A 1 112 ? 40.879 -11.390 -38.850 1.00 88.31 112 GLN A N 1
ATOM 901 C CA . GLN A 1 112 ? 42.195 -11.219 -38.239 1.00 88.31 112 GLN A CA 1
ATOM 902 C C . GLN A 1 112 ? 42.986 -12.538 -38.188 1.00 88.31 112 GLN A C 1
ATOM 904 O O . GLN A 1 112 ? 44.181 -12.544 -38.485 1.00 88.31 112 GLN A O 1
ATOM 909 N N . GLN A 1 113 ? 42.336 -13.666 -37.874 1.00 84.44 113 GLN A N 1
ATOM 910 C CA . GLN A 1 113 ? 42.956 -14.993 -37.946 1.00 84.44 113 GLN A CA 1
ATOM 911 C C . GLN A 1 113 ? 43.371 -15.358 -39.374 1.00 84.44 113 GLN A C 1
ATOM 913 O O . GLN A 1 113 ? 44.481 -15.855 -39.567 1.00 84.44 113 GLN A O 1
ATOM 918 N N . GLN A 1 114 ? 42.526 -15.089 -40.376 1.00 85.12 114 GLN A N 1
ATOM 919 C CA . GLN A 1 114 ? 42.887 -15.306 -41.780 1.00 85.12 114 GLN A CA 1
ATOM 920 C C . GLN A 1 114 ? 44.104 -14.473 -42.190 1.00 85.12 114 GLN A C 1
ATOM 922 O O . GLN A 1 114 ? 45.015 -15.014 -42.815 1.00 85.12 114 GLN A O 1
ATOM 927 N N . GLN A 1 115 ? 44.170 -13.195 -41.796 1.00 85.31 115 GLN A N 1
ATOM 928 C CA . GLN A 1 115 ? 45.359 -12.370 -42.033 1.00 85.31 115 GLN A CA 1
ATOM 929 C C . GLN A 1 115 ? 46.600 -12.930 -41.333 1.00 85.31 115 GLN A C 1
ATOM 931 O O . GLN A 1 115 ? 47.667 -12.979 -41.941 1.00 85.31 115 GLN A O 1
ATOM 936 N N . MET A 1 116 ? 46.485 -13.396 -40.084 1.00 86.19 116 MET A N 1
ATOM 937 C CA . MET A 1 116 ? 47.609 -14.034 -39.390 1.00 86.19 116 MET A CA 1
ATOM 938 C C . MET A 1 116 ? 48.091 -15.303 -40.107 1.00 86.19 116 MET A C 1
ATOM 940 O O . MET A 1 116 ? 49.298 -15.462 -40.288 1.00 86.19 116 MET A O 1
ATOM 944 N N . MET A 1 117 ? 47.184 -16.172 -40.567 1.00 85.50 117 MET A N 1
ATOM 945 C CA . MET A 1 117 ? 47.550 -17.348 -41.369 1.00 85.50 117 MET A CA 1
ATOM 946 C C . MET A 1 117 ? 48.216 -16.957 -42.692 1.00 85.50 117 MET A C 1
ATOM 948 O O . MET A 1 117 ? 49.223 -17.556 -43.067 1.00 85.50 117 MET A O 1
ATOM 952 N N . GLN A 1 118 ? 47.700 -15.938 -43.382 1.00 81.62 118 GLN A N 1
ATOM 953 C CA . GLN A 1 118 ? 48.284 -15.454 -44.632 1.00 81.62 118 GLN A CA 1
ATOM 954 C C . GLN A 1 118 ? 49.698 -14.891 -44.413 1.00 81.62 118 GLN A C 1
ATOM 956 O O . GLN A 1 118 ? 50.612 -15.232 -45.161 1.00 81.62 118 GLN A O 1
ATOM 961 N N . ASN A 1 119 ? 49.908 -14.114 -43.346 1.00 86.56 119 ASN A N 1
ATOM 962 C CA . ASN A 1 119 ? 51.227 -13.603 -42.965 1.00 86.56 119 ASN A CA 1
ATOM 963 C C . ASN A 1 119 ? 52.202 -14.733 -42.599 1.00 86.56 119 ASN A C 1
ATOM 965 O O . ASN A 1 119 ? 53.374 -14.672 -42.968 1.00 86.56 119 ASN A O 1
ATOM 969 N N . MET A 1 120 ? 51.738 -15.779 -41.906 1.00 81.62 120 MET A N 1
ATOM 970 C CA . MET A 1 120 ? 52.563 -16.947 -41.580 1.00 81.62 120 MET A CA 1
ATOM 971 C C . MET A 1 120 ? 52.956 -17.738 -42.834 1.00 81.62 120 MET A C 1
ATOM 973 O O . MET A 1 120 ? 54.118 -18.117 -42.963 1.00 81.62 120 MET A O 1
ATOM 977 N N . MET A 1 121 ? 52.028 -17.947 -43.774 1.00 76.56 121 MET A N 1
ATOM 978 C CA . MET A 1 121 ? 52.322 -18.623 -45.042 1.00 76.56 121 MET A CA 1
ATOM 979 C C . MET A 1 121 ? 53.331 -17.821 -45.879 1.00 76.56 121 MET A C 1
ATOM 981 O O . MET A 1 121 ? 54.330 -18.388 -46.314 1.00 76.56 121 MET A O 1
ATOM 985 N N . MET A 1 122 ? 53.139 -16.502 -46.015 1.00 68.31 122 MET A N 1
ATOM 986 C CA . MET A 1 122 ? 54.092 -15.600 -46.685 1.00 68.31 122 MET A CA 1
ATOM 987 C C . MET A 1 122 ? 55.485 -15.641 -46.041 1.00 68.31 122 MET A C 1
ATOM 989 O O . MET A 1 122 ? 56.501 -15.617 -46.738 1.00 68.31 122 MET A O 1
ATOM 993 N N . ARG A 1 123 ? 55.550 -15.745 -44.709 1.00 66.69 123 ARG A N 1
ATOM 994 C CA . ARG A 1 123 ? 56.815 -15.839 -43.976 1.00 66.69 123 ARG A CA 1
ATOM 995 C C . ARG A 1 123 ? 57.501 -17.198 -44.152 1.00 66.69 123 ARG A C 1
ATOM 997 O O . ARG A 1 123 ? 58.705 -17.208 -44.367 1.00 66.69 123 ARG A O 1
ATOM 1004 N N . GLN A 1 124 ? 56.768 -18.315 -44.159 1.00 58.84 124 GLN A N 1
ATOM 1005 C CA . GLN A 1 124 ? 57.339 -19.637 -44.473 1.00 58.84 124 GLN A CA 1
ATOM 1006 C C . GLN A 1 124 ? 57.845 -19.728 -45.918 1.00 58.84 124 GLN A C 1
ATOM 1008 O O . GLN A 1 124 ? 58.915 -20.289 -46.149 1.00 58.84 124 GLN A O 1
ATOM 1013 N N . THR A 1 125 ? 57.137 -19.135 -46.887 1.00 56.31 125 THR A N 1
ATOM 1014 C CA . THR A 1 125 ? 57.640 -19.050 -48.268 1.00 56.31 125 THR A CA 1
ATOM 1015 C C . THR A 1 125 ? 58.886 -18.169 -48.381 1.00 56.31 125 THR A C 1
ATOM 1017 O O . THR A 1 125 ? 59.742 -18.437 -49.218 1.00 56.31 125 THR A O 1
ATOM 1020 N N . ALA A 1 126 ? 59.030 -17.152 -47.524 1.00 55.50 126 ALA A N 1
ATOM 1021 C CA . ALA A 1 126 ? 60.235 -16.325 -47.463 1.00 55.50 126 ALA A CA 1
ATOM 1022 C C . ALA A 1 126 ? 61.405 -17.023 -46.733 1.00 55.50 126 ALA A C 1
ATOM 1024 O O . ALA A 1 126 ? 62.552 -16.868 -47.143 1.00 55.50 126 ALA A O 1
ATOM 1025 N N . GLU A 1 127 ? 61.139 -17.830 -45.699 1.00 46.31 127 GLU A N 1
ATOM 1026 C CA . GLU A 1 127 ? 62.155 -18.602 -44.959 1.00 46.31 127 GLU A CA 1
ATOM 1027 C C . GLU A 1 127 ? 62.685 -19.815 -45.743 1.00 46.31 127 GLU A C 1
ATOM 1029 O O . GLU A 1 127 ? 63.847 -20.173 -45.574 1.00 46.31 127 GLU A O 1
ATOM 1034 N N . GLN A 1 128 ? 61.911 -20.405 -46.665 1.00 48.62 128 GLN A N 1
ATOM 1035 C CA . GLN A 1 128 ? 62.426 -21.420 -47.605 1.00 48.62 128 GLN A CA 1
ATOM 1036 C C . GLN A 1 128 ? 63.351 -20.847 -48.696 1.00 48.62 128 GLN A C 1
ATOM 1038 O O . GLN A 1 128 ? 64.062 -21.612 -49.346 1.00 48.62 128 GLN A O 1
ATOM 1043 N N . ALA A 1 129 ? 63.374 -19.524 -48.889 1.00 52.00 129 ALA A N 1
ATOM 1044 C CA . ALA A 1 129 ? 64.234 -18.847 -49.863 1.00 52.00 129 ALA A CA 1
ATOM 1045 C C . ALA A 1 129 ? 65.486 -18.197 -49.240 1.00 52.00 129 ALA A C 1
ATOM 1047 O O . ALA A 1 129 ? 66.329 -17.675 -49.973 1.00 52.00 129 ALA A O 1
ATOM 1048 N N . ALA A 1 130 ? 65.638 -18.222 -47.912 1.00 51.19 130 ALA A N 1
ATOM 1049 C CA . ALA A 1 130 ? 66.832 -17.713 -47.248 1.00 51.19 130 ALA A CA 1
ATOM 1050 C C . ALA A 1 130 ? 67.875 -18.839 -47.103 1.00 51.19 130 ALA A C 1
ATOM 1052 O O . ALA A 1 130 ? 67.580 -19.857 -46.469 1.00 51.19 130 ALA A O 1
ATOM 1053 N N . PRO A 1 131 ? 69.100 -18.703 -47.649 1.00 55.69 131 PRO A N 1
ATOM 1054 C CA . PRO A 1 131 ? 70.164 -19.642 -47.322 1.00 55.69 131 PRO A CA 1
ATOM 1055 C C . PRO A 1 131 ? 70.440 -19.544 -45.818 1.00 55.69 131 PRO A C 1
ATOM 1057 O O . PRO A 1 131 ? 70.648 -18.445 -45.304 1.00 55.69 131 PRO A O 1
ATOM 1060 N N . GLN A 1 132 ? 70.428 -20.683 -45.117 1.00 55.97 132 GLN A N 1
ATOM 1061 C CA . GLN A 1 132 ? 70.903 -20.790 -43.733 1.00 55.97 132 GLN A CA 1
ATOM 1062 C C . GLN A 1 132 ? 72.296 -20.154 -43.673 1.00 55.97 132 GLN A C 1
ATOM 1064 O O . GLN A 1 132 ? 73.257 -20.696 -44.219 1.00 55.97 132 GLN A O 1
ATOM 1069 N N . THR A 1 133 ? 72.396 -18.957 -43.099 1.00 65.69 133 THR A N 1
ATOM 1070 C CA . THR A 1 133 ? 73.681 -18.255 -43.028 1.00 65.69 133 THR A CA 1
ATOM 1071 C C . THR A 1 133 ? 74.553 -18.918 -41.969 1.00 65.69 133 THR A C 1
ATOM 1073 O O . THR A 1 133 ? 74.048 -19.474 -40.999 1.00 65.69 133 THR A O 1
ATOM 1076 N N . GLU A 1 134 ? 75.876 -18.851 -42.122 1.00 55.78 134 GLU A N 1
ATOM 1077 C CA . GLU A 1 134 ? 76.860 -19.476 -41.215 1.00 55.78 134 GLU A CA 1
ATOM 1078 C C . GLU A 1 134 ? 76.653 -19.116 -39.732 1.00 55.78 134 GLU A C 1
ATOM 1080 O O . GLU A 1 134 ? 77.040 -19.865 -38.836 1.00 55.78 134 GLU A O 1
ATOM 1085 N N . ARG A 1 135 ? 75.970 -17.997 -39.466 1.00 55.81 135 ARG A N 1
ATOM 1086 C CA . ARG A 1 135 ? 75.535 -17.574 -38.135 1.00 55.81 135 ARG A CA 1
ATOM 1087 C C . ARG A 1 135 ? 74.563 -18.566 -37.478 1.00 55.81 135 ARG A C 1
ATOM 1089 O O . ARG A 1 135 ? 74.687 -18.802 -36.280 1.00 55.81 135 ARG A O 1
ATOM 1096 N N . ASP A 1 136 ? 73.664 -19.186 -38.243 1.00 57.47 136 ASP A N 1
ATOM 1097 C CA . ASP A 1 136 ? 72.717 -20.201 -37.755 1.00 57.47 136 ASP A CA 1
ATOM 1098 C C . ASP A 1 136 ? 73.412 -21.536 -37.463 1.00 57.47 136 ASP A C 1
ATOM 1100 O O . ASP A 1 136 ? 73.110 -22.192 -36.465 1.00 57.47 136 ASP A O 1
ATOM 1104 N N . LEU A 1 137 ? 74.407 -21.913 -38.274 1.00 61.38 137 LEU A N 1
ATOM 1105 C CA . LEU A 1 137 ? 75.252 -23.085 -38.013 1.00 61.38 137 LEU A CA 1
ATOM 1106 C C . LEU A 1 137 ? 76.125 -22.879 -36.770 1.00 61.38 137 LEU A C 1
ATOM 1108 O O . LEU A 1 137 ? 76.269 -23.796 -35.964 1.00 61.38 137 LEU A O 1
ATOM 1112 N N . PHE A 1 138 ? 76.653 -21.668 -36.576 1.00 60.47 138 PHE A N 1
ATOM 1113 C CA . PHE A 1 138 ? 77.439 -21.318 -35.396 1.00 60.47 138 PHE A CA 1
ATOM 1114 C C . PHE A 1 138 ? 76.593 -21.317 -34.116 1.00 60.47 138 PHE A C 1
ATOM 1116 O O . PHE A 1 138 ? 77.008 -21.889 -33.110 1.00 60.47 138 PHE A O 1
ATOM 1123 N N . ILE A 1 139 ? 75.381 -20.750 -34.148 1.00 61.78 139 ILE A N 1
ATOM 1124 C CA . ILE A 1 139 ? 74.456 -20.802 -33.005 1.00 61.78 139 ILE A CA 1
ATOM 1125 C C . ILE A 1 139 ? 74.039 -22.248 -32.714 1.00 61.78 139 ILE A C 1
ATOM 1127 O O . ILE A 1 139 ? 74.011 -22.644 -31.551 1.00 61.78 139 ILE A O 1
ATOM 1131 N N . ARG A 1 140 ? 73.795 -23.073 -33.740 1.00 61.00 140 ARG A N 1
ATOM 1132 C CA . ARG A 1 140 ? 73.473 -24.496 -33.559 1.00 61.00 140 ARG A CA 1
ATOM 1133 C C . ARG A 1 140 ? 74.637 -25.310 -32.989 1.00 61.00 140 ARG A C 1
ATOM 1135 O O . ARG A 1 140 ? 74.403 -26.202 -32.181 1.00 61.00 140 ARG A O 1
ATOM 1142 N N . PHE A 1 141 ? 75.871 -24.995 -33.375 1.00 59.34 141 PHE A N 1
ATOM 1143 C CA . PHE A 1 141 ? 77.076 -25.630 -32.837 1.00 59.34 141 PHE A CA 1
ATOM 1144 C C . PHE A 1 141 ? 77.356 -25.197 -31.388 1.00 59.34 141 PHE A C 1
ATOM 1146 O O . PHE A 1 141 ? 77.766 -26.014 -30.570 1.00 59.34 141 PHE A O 1
ATOM 1153 N N . MET A 1 142 ? 77.067 -23.938 -31.042 1.00 57.47 142 MET A N 1
ATOM 1154 C CA . MET A 1 142 ? 77.263 -23.390 -29.692 1.00 57.47 142 MET A CA 1
ATOM 1155 C C . MET A 1 142 ? 76.119 -23.715 -28.711 1.00 57.47 142 MET A C 1
ATOM 1157 O O . MET A 1 142 ? 76.348 -23.721 -27.506 1.00 57.47 142 MET A O 1
ATOM 1161 N N . MET A 1 143 ? 74.903 -24.001 -29.193 1.00 54.12 143 MET A N 1
ATOM 1162 C CA . MET A 1 143 ? 73.730 -24.373 -28.377 1.00 54.12 143 MET A CA 1
ATOM 1163 C C . MET A 1 143 ? 73.348 -25.859 -28.478 1.00 54.12 143 MET A C 1
ATOM 1165 O O . MET A 1 143 ? 72.214 -26.236 -28.184 1.00 54.12 143 MET A O 1
ATOM 1169 N N . GLY A 1 144 ? 74.279 -26.734 -28.861 1.00 50.50 144 GLY A N 1
ATOM 1170 C CA . GLY A 1 144 ? 74.088 -28.189 -28.852 1.00 50.50 144 GLY A CA 1
ATOM 1171 C C . GLY A 1 144 ? 74.065 -28.802 -27.445 1.00 50.50 144 GLY A C 1
ATOM 1172 O O . GLY A 1 144 ? 74.802 -29.752 -27.198 1.00 50.50 144 GLY A O 1
ATOM 1173 N N . GLY A 1 145 ? 73.273 -28.262 -26.510 1.00 52.19 145 GLY A N 1
ATOM 1174 C CA . GLY A 1 145 ? 73.322 -28.740 -25.127 1.00 52.19 145 GLY A CA 1
ATOM 1175 C C . GLY A 1 145 ? 72.279 -28.265 -24.117 1.00 52.19 145 GLY A C 1
ATOM 1176 O O . GLY A 1 145 ? 72.558 -28.427 -22.938 1.00 52.19 145 GLY A O 1
ATOM 1177 N N . TYR A 1 146 ? 71.116 -27.717 -24.492 1.00 45.12 146 TYR A N 1
ATOM 1178 C CA . TYR A 1 146 ? 70.028 -27.488 -23.521 1.00 45.12 146 TYR A CA 1
ATOM 1179 C C . TYR A 1 146 ? 68.641 -27.660 -24.159 1.00 45.12 146 TYR A C 1
ATOM 1181 O O . TYR A 1 146 ? 68.050 -26.704 -24.656 1.00 45.12 146 TYR A O 1
ATOM 1189 N N . ASP A 1 147 ? 68.094 -28.877 -24.085 1.00 46.78 147 ASP A N 1
ATOM 1190 C CA . ASP A 1 147 ? 66.645 -29.102 -24.129 1.00 46.78 147 ASP A CA 1
ATOM 1191 C C . ASP A 1 147 ? 66.052 -28.626 -22.794 1.00 46.78 147 ASP A C 1
ATOM 1193 O O . ASP A 1 147 ? 65.908 -29.379 -21.830 1.00 46.78 147 ASP A O 1
ATOM 1197 N N . GLY A 1 148 ? 65.770 -27.326 -22.706 1.00 53.75 148 GLY A N 1
ATOM 1198 C CA . GLY A 1 148 ? 64.971 -26.775 -21.616 1.00 53.75 148 GLY A CA 1
ATOM 1199 C C . GLY A 1 148 ? 63.514 -27.241 -21.756 1.00 53.75 148 GLY A C 1
ATOM 1200 O O . GLY A 1 148 ? 62.962 -27.147 -22.855 1.00 53.75 148 GLY A O 1
ATOM 1201 N N . PRO A 1 149 ? 62.863 -27.740 -20.690 1.00 56.41 149 PRO A N 1
ATOM 1202 C CA . PRO A 1 149 ? 61.487 -28.217 -20.776 1.00 56.41 149 PRO A CA 1
ATOM 1203 C C . PRO A 1 149 ? 60.524 -27.089 -21.200 1.00 56.41 149 PRO A C 1
ATOM 1205 O O . PRO A 1 149 ? 60.716 -25.931 -20.814 1.00 56.41 149 PRO A O 1
ATOM 1208 N N . PRO A 1 150 ? 59.473 -27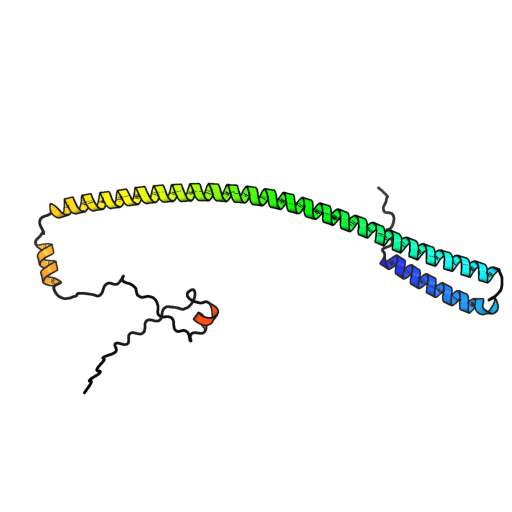.397 -21.985 1.00 59.28 150 PRO A N 1
ATOM 1209 C CA . PRO A 1 150 ? 58.537 -26.402 -22.493 1.00 59.28 150 PRO A CA 1
ATOM 1210 C C . PRO A 1 150 ? 57.776 -25.726 -21.345 1.00 59.28 150 PRO A C 1
ATOM 1212 O O . PRO A 1 150 ? 56.980 -26.344 -20.647 1.00 59.28 150 PRO A O 1
ATOM 1215 N N . ILE A 1 151 ? 57.977 -24.416 -21.200 1.00 57.22 151 ILE A N 1
ATOM 1216 C CA . ILE A 1 151 ? 57.315 -23.532 -20.219 1.00 57.22 151 ILE A CA 1
ATOM 1217 C C . ILE A 1 151 ? 55.807 -23.324 -20.455 1.00 57.22 151 ILE A C 1
ATOM 1219 O O . ILE A 1 151 ? 55.164 -22.592 -19.708 1.00 57.22 151 ILE A O 1
ATOM 1223 N N . TRP A 1 152 ? 55.219 -23.971 -21.462 1.00 55.16 152 TRP A N 1
ATOM 1224 C CA . TRP A 1 152 ? 53.794 -23.858 -21.776 1.00 55.16 152 TRP A CA 1
ATOM 1225 C C . TRP A 1 152 ? 53.227 -25.221 -22.175 1.00 55.16 152 TRP A C 1
ATOM 1227 O O . TRP A 1 152 ? 53.023 -25.519 -23.348 1.00 55.16 152 TRP A O 1
ATOM 1237 N N . GLY A 1 153 ? 52.992 -26.065 -21.172 1.00 43.78 153 GLY A N 1
ATOM 1238 C CA . GLY A 1 153 ? 52.363 -27.371 -21.339 1.00 43.78 153 GLY A CA 1
ATOM 1239 C C . GLY A 1 153 ? 51.770 -27.889 -20.030 1.00 43.78 153 GLY A C 1
ATOM 1240 O O . GLY A 1 153 ? 52.448 -28.567 -19.275 1.00 43.78 153 GLY A O 1
ATOM 1241 N N . ASN A 1 154 ? 50.493 -27.577 -19.787 1.00 53.28 154 ASN A N 1
ATOM 1242 C CA . ASN A 1 154 ? 49.576 -28.290 -18.885 1.00 53.28 154 ASN A CA 1
ATOM 1243 C C . ASN A 1 154 ? 50.073 -28.649 -17.465 1.00 53.28 154 ASN A C 1
ATOM 1245 O O . ASN A 1 154 ? 50.011 -29.803 -17.045 1.00 53.28 154 ASN A O 1
ATOM 1249 N N . SER A 1 155 ? 50.392 -27.643 -16.655 1.00 52.72 155 SER A N 1
ATOM 1250 C CA . SER A 1 155 ? 50.332 -27.788 -15.195 1.00 52.72 155 SER A CA 1
ATOM 1251 C C . SER A 1 155 ? 48.913 -27.464 -14.729 1.00 52.72 155 SER A C 1
ATOM 1253 O O . SER A 1 155 ? 48.607 -26.312 -14.426 1.00 52.72 155 SER A O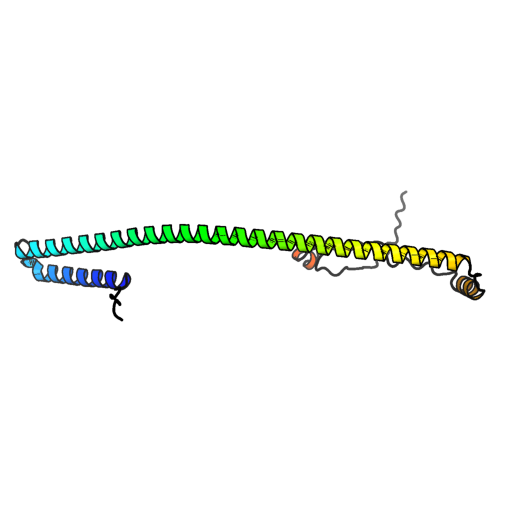 1
ATOM 1255 N N . LYS A 1 156 ? 48.011 -28.456 -14.686 1.00 52.72 156 LYS A N 1
ATOM 1256 C CA . LYS A 1 156 ? 46.796 -28.299 -13.868 1.00 52.72 156 LYS A CA 1
ATOM 1257 C C . LYS A 1 156 ? 47.272 -28.068 -12.428 1.00 52.72 156 LYS A C 1
ATOM 1259 O O . LYS A 1 156 ? 48.013 -28.920 -11.938 1.00 52.72 156 LYS A O 1
ATOM 1264 N N . PRO A 1 157 ? 46.915 -26.960 -11.759 1.00 56.88 157 PRO A N 1
ATOM 1265 C CA . PRO A 1 157 ? 47.297 -26.773 -10.369 1.00 56.88 157 PRO A CA 1
ATOM 1266 C C . PRO A 1 157 ? 46.669 -27.907 -9.554 1.00 56.88 157 PRO A C 1
ATOM 1268 O O . PRO A 1 157 ? 45.448 -28.046 -9.506 1.00 56.88 157 PRO A O 1
ATOM 1271 N N . THR A 1 158 ? 47.488 -28.768 -8.960 1.00 58.03 158 THR A N 1
ATOM 1272 C CA . THR A 1 158 ? 47.027 -29.724 -7.956 1.00 58.03 158 THR A CA 1
ATOM 1273 C C . THR A 1 158 ? 46.777 -28.944 -6.671 1.00 58.03 158 THR A C 1
ATOM 1275 O O . THR A 1 158 ? 47.710 -28.564 -5.969 1.00 58.03 158 THR A O 1
ATOM 1278 N N . TYR A 1 159 ? 45.509 -28.643 -6.395 1.00 58.88 159 TYR A N 1
ATOM 1279 C CA . TYR A 1 159 ? 45.095 -27.979 -5.160 1.00 58.88 159 TYR A CA 1
ATOM 1280 C C . TYR A 1 159 ? 45.083 -28.975 -3.992 1.00 58.88 159 TYR A C 1
ATOM 1282 O O . TYR A 1 159 ? 44.603 -30.101 -4.137 1.00 58.88 159 TYR A O 1
ATOM 1290 N N . ASP A 1 160 ? 45.577 -28.556 -2.826 1.00 61.62 160 ASP A N 1
ATOM 1291 C CA . ASP A 1 160 ? 45.457 -29.330 -1.590 1.00 61.62 160 ASP A CA 1
ATOM 1292 C C . ASP A 1 160 ? 44.054 -29.133 -0.995 1.00 61.62 160 ASP A C 1
ATOM 1294 O O . ASP A 1 160 ? 43.663 -28.025 -0.626 1.00 61.62 160 ASP A O 1
ATOM 1298 N N . GLN A 1 161 ? 43.284 -30.219 -0.881 1.00 59.91 161 GLN A N 1
ATOM 1299 C CA . GLN A 1 161 ? 41.926 -30.191 -0.325 1.00 59.91 161 GLN A CA 1
ATOM 1300 C C . GLN A 1 161 ? 41.878 -29.810 1.160 1.00 59.91 161 GLN A C 1
ATOM 1302 O O . GLN A 1 161 ? 40.798 -29.539 1.684 1.00 59.91 161 GLN A O 1
ATOM 1307 N N . ARG A 1 162 ? 43.019 -29.808 1.856 1.00 57.88 162 ARG A N 1
ATOM 1308 C CA . ARG A 1 162 ? 43.104 -29.452 3.277 1.00 57.88 162 ARG A CA 1
ATOM 1309 C C . ARG A 1 162 ? 43.414 -27.971 3.511 1.00 57.88 162 ARG A C 1
ATOM 1311 O O . ARG A 1 162 ? 43.499 -27.564 4.668 1.00 57.88 162 ARG A O 1
ATOM 1318 N N . ASP A 1 163 ? 43.547 -27.164 2.457 1.00 66.06 163 ASP A N 1
ATOM 1319 C CA . ASP A 1 163 ? 43.760 -25.722 2.585 1.00 66.06 163 ASP A CA 1
ATOM 1320 C C . ASP A 1 163 ? 42.446 -24.998 2.971 1.00 66.06 163 ASP A C 1
ATOM 1322 O O . ASP A 1 163 ? 41.457 -25.059 2.227 1.00 66.06 163 ASP A O 1
ATOM 1326 N N . PRO A 1 164 ? 42.398 -24.275 4.109 1.00 62.69 164 PRO A N 1
ATOM 1327 C CA . PRO A 1 164 ? 41.222 -23.502 4.507 1.00 62.69 164 PRO A CA 1
ATOM 1328 C C . PRO A 1 164 ? 40.828 -22.410 3.496 1.00 62.69 164 PRO A C 1
ATOM 1330 O O . PRO A 1 164 ? 39.657 -22.022 3.447 1.00 62.69 164 PRO A O 1
ATOM 1333 N N . LEU A 1 165 ? 41.758 -21.923 2.666 1.00 59.31 165 LEU A N 1
ATOM 1334 C CA . LEU A 1 165 ? 41.448 -20.983 1.584 1.00 59.31 165 LEU A CA 1
ATOM 1335 C C . LEU A 1 165 ? 40.711 -21.666 0.425 1.00 59.31 165 LEU A C 1
ATOM 1337 O O . LEU A 1 165 ? 39.749 -21.092 -0.095 1.00 59.31 165 LEU A O 1
ATOM 1341 N N . PHE A 1 166 ? 41.086 -22.901 0.072 1.00 66.00 166 PHE A N 1
ATOM 1342 C CA . PHE A 1 166 ? 40.377 -23.700 -0.932 1.00 66.00 166 PHE A CA 1
ATOM 1343 C C . PHE A 1 166 ? 38.968 -24.071 -0.454 1.00 66.00 166 PHE A C 1
ATOM 1345 O O . PHE A 1 166 ? 38.004 -23.928 -1.204 1.00 66.00 166 PHE A O 1
ATOM 1352 N N . ALA A 1 167 ? 38.817 -24.451 0.818 1.00 64.19 167 ALA A N 1
ATOM 1353 C CA . ALA A 1 167 ? 37.518 -24.805 1.393 1.00 64.19 167 ALA A CA 1
ATOM 1354 C C . ALA A 1 167 ? 36.494 -23.655 1.344 1.00 64.19 167 ALA A C 1
ATOM 1356 O O . ALA A 1 167 ? 35.297 -23.894 1.192 1.00 64.19 167 ALA A O 1
ATOM 1357 N N . LYS A 1 168 ? 36.950 -22.402 1.466 1.00 61.59 168 LYS A N 1
ATOM 1358 C CA . LYS A 1 168 ? 36.066 -21.229 1.491 1.00 61.59 168 LYS A CA 1
ATOM 1359 C C . LYS A 1 168 ? 35.769 -20.646 0.104 1.00 61.59 168 LYS A C 1
ATOM 1361 O O . LYS A 1 168 ? 34.708 -20.053 -0.074 1.00 61.59 168 LYS A O 1
ATOM 1366 N N . TRP A 1 169 ? 36.676 -20.789 -0.865 1.00 60.56 169 TRP A N 1
ATOM 1367 C CA . TRP A 1 169 ? 36.607 -20.039 -2.132 1.00 60.56 169 TRP A CA 1
ATOM 1368 C C . TRP A 1 169 ? 36.841 -20.875 -3.401 1.00 60.56 169 TRP A C 1
ATOM 1370 O O . TRP A 1 169 ? 36.743 -20.341 -4.509 1.00 60.56 169 TRP A O 1
ATOM 1380 N N . GLY A 1 170 ? 37.132 -22.170 -3.262 1.00 64.69 170 GLY A N 1
ATOM 1381 C CA . GLY A 1 170 ? 37.431 -23.070 -4.376 1.00 64.69 170 GLY A CA 1
ATOM 1382 C C . GLY A 1 170 ? 38.618 -22.605 -5.227 1.00 64.69 170 GLY A C 1
ATOM 1383 O O . GLY A 1 170 ? 39.502 -21.881 -4.766 1.00 64.69 170 GLY A O 1
ATOM 1384 N N . GLU A 1 171 ? 38.616 -22.984 -6.507 1.00 56.06 171 GLU A N 1
ATOM 1385 C CA . GLU A 1 171 ? 39.695 -22.712 -7.477 1.00 56.06 171 GLU A CA 1
ATOM 1386 C C . GLU A 1 171 ? 40.005 -21.216 -7.700 1.00 56.06 171 GLU A C 1
ATOM 1388 O O . GLU A 1 171 ? 40.999 -20.880 -8.340 1.00 56.06 171 GLU A O 1
ATOM 1393 N N . ARG A 1 172 ? 39.183 -20.292 -7.178 1.00 57.50 172 ARG A N 1
ATOM 1394 C CA . ARG A 1 172 ? 39.329 -18.847 -7.411 1.00 57.50 172 ARG A CA 1
ATOM 1395 C C . ARG A 1 172 ? 40.285 -18.119 -6.463 1.00 57.50 172 ARG A C 1
ATOM 1397 O O . ARG A 1 172 ? 40.601 -16.971 -6.764 1.00 57.50 172 ARG A O 1
ATOM 1404 N N . ALA A 1 173 ? 40.728 -18.714 -5.349 1.00 55.34 173 ALA A N 1
ATOM 1405 C CA . ALA A 1 173 ? 41.493 -17.955 -4.343 1.00 55.34 173 ALA A CA 1
ATOM 1406 C C . ALA A 1 173 ? 42.735 -18.634 -3.742 1.00 55.34 173 ALA A C 1
ATOM 1408 O O . ALA A 1 173 ? 43.428 -17.987 -2.959 1.00 55.34 173 ALA A O 1
ATOM 1409 N N . ALA A 1 174 ? 43.048 -19.889 -4.077 1.00 54.31 174 ALA A N 1
ATOM 1410 C CA . ALA A 1 174 ? 44.265 -20.534 -3.578 1.00 54.31 174 ALA A CA 1
ATOM 1411 C C . ALA A 1 174 ? 45.450 -20.269 -4.533 1.00 54.31 174 ALA A C 1
ATOM 1413 O O . ALA A 1 174 ? 45.359 -20.625 -5.713 1.00 54.31 174 ALA A O 1
ATOM 1414 N N . PRO A 1 175 ? 46.561 -19.659 -4.072 1.00 52.12 175 PRO A N 1
ATOM 1415 C CA . PRO A 1 175 ? 47.784 -19.552 -4.863 1.00 52.12 175 PRO A CA 1
ATOM 1416 C C . PRO A 1 175 ? 48.293 -20.951 -5.236 1.00 52.12 175 PRO A C 1
ATOM 1418 O O . PRO A 1 175 ? 48.354 -21.834 -4.381 1.00 52.12 175 PRO A O 1
ATOM 1421 N N . ALA A 1 176 ? 48.663 -21.169 -6.501 1.00 53.88 176 ALA A N 1
ATOM 1422 C CA . ALA A 1 176 ? 49.201 -22.453 -6.945 1.00 53.88 176 ALA A CA 1
ATOM 1423 C C . ALA A 1 176 ? 50.518 -22.759 -6.206 1.00 53.88 176 ALA A C 1
ATOM 1425 O O . ALA A 1 176 ? 51.518 -22.068 -6.396 1.00 53.88 176 ALA A O 1
ATOM 1426 N N . TYR A 1 177 ? 50.528 -23.793 -5.363 1.00 52.88 177 TYR A N 1
ATOM 1427 C CA . TYR A 1 177 ? 51.748 -24.265 -4.712 1.00 52.88 177 TYR A CA 1
ATOM 1428 C C . TYR A 1 177 ? 52.531 -25.166 -5.678 1.00 52.88 177 TYR A C 1
ATOM 1430 O O . TYR A 1 177 ? 52.089 -26.258 -6.026 1.00 52.88 177 TYR A O 1
ATOM 1438 N N . HIS A 1 178 ? 53.720 -24.733 -6.098 1.00 47.16 178 HIS A N 1
ATOM 1439 C CA . HIS A 1 178 ? 54.728 -25.615 -6.687 1.00 47.16 178 HIS A CA 1
ATOM 1440 C C . HIS A 1 178 ? 55.703 -26.027 -5.585 1.00 47.16 178 HIS A C 1
ATOM 1442 O O . HIS A 1 178 ? 56.510 -25.218 -5.133 1.00 47.16 178 HIS A O 1
ATOM 1448 N N . LYS A 1 179 ? 55.628 -27.282 -5.135 1.00 44.50 179 LYS A N 1
ATOM 1449 C CA . LYS A 1 179 ? 56.740 -27.914 -4.420 1.00 44.50 179 LYS A CA 1
ATOM 1450 C C . LYS A 1 179 ? 57.489 -28.772 -5.430 1.00 44.50 179 LYS A C 1
ATOM 1452 O O . LYS A 1 179 ? 56.902 -29.670 -6.026 1.00 44.50 179 LYS A O 1
ATOM 1457 N N . ALA A 1 180 ? 58.752 -28.441 -5.669 1.00 42.44 180 ALA A N 1
ATOM 1458 C CA . ALA A 1 180 ? 59.657 -29.309 -6.398 1.00 42.44 180 ALA A CA 1
ATOM 1459 C C . ALA A 1 180 ? 60.113 -30.407 -5.434 1.00 42.44 180 ALA A C 1
ATOM 1461 O O . ALA A 1 180 ? 60.978 -30.151 -4.608 1.00 42.44 180 ALA A O 1
ATOM 1462 N N . ASP A 1 181 ? 59.521 -31.594 -5.533 1.00 38.25 181 ASP A N 1
ATOM 1463 C CA . ASP A 1 181 ? 60.085 -32.804 -4.940 1.00 38.25 181 ASP A CA 1
ATOM 1464 C C . ASP A 1 181 ? 60.161 -33.876 -6.026 1.00 38.25 181 ASP A C 1
ATOM 1466 O O . ASP A 1 181 ? 59.190 -34.537 -6.387 1.00 38.25 181 ASP A O 1
ATOM 1470 N N . THR A 1 182 ? 61.356 -33.994 -6.595 1.00 39.94 182 THR A N 1
ATOM 1471 C CA . THR A 1 182 ? 61.790 -35.159 -7.358 1.00 39.94 182 THR A CA 1
ATOM 1472 C C . THR A 1 182 ? 61.807 -36.360 -6.418 1.00 39.94 182 THR A C 1
ATOM 1474 O O . THR A 1 182 ? 62.737 -36.541 -5.634 1.00 39.94 182 THR A O 1
ATOM 1477 N N . GLU A 1 183 ? 60.783 -37.202 -6.522 1.00 44.12 183 GLU A N 1
ATOM 1478 C CA . GLU A 1 183 ? 60.878 -38.608 -6.158 1.00 44.12 183 GLU A CA 1
ATOM 1479 C C . GLU A 1 183 ? 61.967 -39.262 -7.023 1.00 44.12 183 GLU A C 1
ATOM 1481 O O . GLU A 1 183 ? 61.812 -39.396 -8.239 1.00 44.12 183 GLU A O 1
ATOM 1486 N N . GLN A 1 184 ? 63.061 -39.722 -6.414 1.00 41.81 184 GLN A N 1
ATOM 1487 C CA . GLN A 1 184 ? 63.766 -40.878 -6.961 1.00 41.81 184 GLN A CA 1
ATOM 1488 C C . GLN A 1 184 ? 63.144 -42.133 -6.361 1.00 41.81 184 GLN A C 1
ATOM 1490 O O . GLN A 1 184 ? 63.452 -42.566 -5.252 1.00 41.81 184 GLN A O 1
ATOM 1495 N N . GLN A 1 185 ? 62.219 -42.673 -7.149 1.00 44.28 185 GLN A N 1
ATOM 1496 C CA . GLN A 1 185 ? 61.813 -44.071 -7.183 1.00 44.28 185 GLN A CA 1
ATOM 1497 C C . GLN A 1 185 ? 63.027 -44.987 -7.023 1.00 44.28 185 GLN A C 1
ATOM 1499 O O . GLN A 1 185 ? 63.985 -44.783 -7.757 1.00 44.28 185 GLN A O 1
ATOM 1504 N N . ILE A 1 186 ? 62.926 -46.047 -6.214 1.00 40.94 186 ILE A N 1
ATOM 1505 C CA . ILE A 1 186 ? 63.262 -47.410 -6.659 1.00 40.94 186 ILE A CA 1
ATOM 1506 C C . ILE A 1 186 ? 62.339 -48.395 -5.926 1.00 40.94 186 ILE A C 1
ATOM 1508 O O . ILE A 1 186 ? 62.538 -48.728 -4.760 1.00 40.94 186 ILE A O 1
ATOM 1512 N N . ILE A 1 187 ? 61.339 -48.893 -6.654 1.00 45.00 187 ILE A N 1
ATOM 1513 C CA . ILE A 1 187 ? 60.760 -50.216 -6.425 1.00 45.00 187 ILE A CA 1
ATOM 1514 C C . ILE A 1 187 ? 61.750 -51.215 -7.036 1.00 45.00 187 ILE A C 1
ATOM 1516 O O . ILE A 1 187 ? 61.962 -51.195 -8.246 1.00 45.00 187 ILE A O 1
ATOM 1520 N N . ILE A 1 188 ? 62.334 -52.102 -6.229 1.00 44.12 188 ILE A N 1
ATOM 1521 C CA . ILE A 1 188 ? 62.837 -53.392 -6.720 1.00 44.12 188 ILE A CA 1
ATOM 1522 C C . ILE A 1 188 ? 61.880 -54.456 -6.199 1.00 44.12 188 ILE A C 1
ATOM 1524 O O . ILE A 1 188 ? 61.755 -54.676 -4.997 1.00 44.12 188 ILE A O 1
ATOM 1528 N N . ALA A 1 189 ? 61.191 -55.096 -7.139 1.00 42.62 189 ALA A N 1
ATOM 1529 C CA . ALA A 1 189 ? 60.493 -56.347 -6.927 1.00 42.62 189 ALA A CA 1
ATOM 1530 C C . ALA A 1 189 ? 61.448 -57.507 -7.251 1.00 42.62 189 ALA A C 1
ATOM 1532 O O . ALA A 1 189 ? 61.740 -57.732 -8.426 1.00 42.62 189 ALA A O 1
ATOM 1533 N N . LYS A 1 190 ? 61.920 -58.211 -6.216 1.00 37.50 190 LYS A N 1
ATOM 1534 C CA . LYS A 1 190 ? 62.058 -59.677 -6.076 1.00 37.50 190 LYS A CA 1
ATOM 1535 C C . LYS A 1 190 ? 62.969 -60.019 -4.905 1.00 37.50 190 LYS A C 1
ATOM 1537 O O . LYS A 1 190 ? 64.082 -59.459 -4.852 1.00 37.50 190 LYS A O 1
#